Protein AF-A0A1W1UPG4-F1 (afdb_monomer)

Foldseek 3Di:
DAFAAKEFEFALVQQVLLVCCCCVLQPWDWDDDDSFWTWTDAQQHIYIYGNHAAQDDPPADQFKAFEWEDQDPVVSVVVLVPDPSRPKDKDDWDQDLFGIKIWIAGHSGHIYIYGYGDDDDDDDPPHGIDRQAMEGEAQDLVQLVCCCCVQVPWDWDQGPVRWTWTHNDPSHHIYTYDYDHDDPPQPPDDPHRRMETEAEDQDQPVSVVSCVVVVWAWPDDWDQDPQGKIWTWTAGPRNGIYIYIYHDDD

Organism: NCBI:txid695939

Mean predicted aligned error: 6.03 Å

pLDDT: mean 85.54, std 12.61, range [43.44, 97.12]

Solvent-accessible surface area (backbone atoms only — not comparable to full-atom values): 13499 Å² total; per-residue (Å²): 107,42,85,52,35,41,40,36,28,22,23,52,96,24,32,69,58,35,49,46,47,45,29,76,71,54,43,27,42,76,61,64,72,64,98,48,37,35,34,34,33,35,70,42,39,36,35,41,41,31,15,76,14,45,71,45,55,95,85,57,80,72,46,68,32,49,23,34,53,38,93,48,54,67,62,52,50,55,50,48,77,68,37,86,88,54,83,53,58,68,56,72,80,41,85,51,98,62,28,46,31,33,42,34,28,45,62,35,45,52,55,35,29,45,29,26,52,80,86,67,78,88,75,70,94,84,67,53,30,40,46,58,29,32,40,36,47,22,66,51,52,69,60,44,48,49,45,38,38,77,73,55,59,28,43,84,43,71,46,97,87,72,46,54,32,33,34,70,48,95,71,41,43,31,37,35,62,39,81,37,85,86,68,68,73,63,58,90,53,90,77,44,50,50,51,33,48,32,26,37,34,96,48,49,72,62,53,52,52,52,43,46,74,72,68,33,53,76,75,40,72,79,44,76,47,96,87,61,24,37,34,33,32,31,31,50,88,62,41,45,50,33,38,38,32,19,74,58,87,126

Sequence (250 aa):
MNFDFLGINVPQVHFDLALDVLSRIFGFGVGDRTDNWAFLHAANLKVELFGDGPYVPADRHQSVIPMIRTHDLNRTLDHLHRDPAVNTTLTAEHLTPLGRATYLRLPGGATWALLEEVDHAHDSTGAPPTVAALELRCAHPAQYLSFLTETLDFQVRVNSAGHVVVQQHPDRPRLLLEAAPERLTPVKYRTQAPFYLSFSTTDVDRDSRVLLRAGRPLVSPRTTHAWGGTDVILLDPNNDPIQVVQYPTT

InterPro domains:
  IPR004360 Glyoxalase/fosfomycin resistance/dioxygenase domain [PF00903] (134-238)
  IPR029068 Glyoxalase/Bleomycin resistance protein/Dihydroxybiphenyl dioxygenase [G3DSA:3.10.180.10] (117-247)
  IPR029068 Glyoxalase/Bleomycin resistance protein/Dihydroxybiphenyl dioxygenase [SSF54593] (1-125)
  IPR029068 Glyoxalase/Bleomycin resistance protein/Dihydroxybiphenyl dioxygenase [SSF54593] (134-247)

Radius of gyration: 17.5 Å; Cα contacts (8 Å, |Δi|>4): 555; chains: 1; bounding box: 46×41×40 Å

Structure (mmCIF, N/CA/C/O backbone):
data_AF-A0A1W1UPG4-F1
#
_entry.id   AF-A0A1W1UPG4-F1
#
loop_
_atom_site.group_PDB
_atom_site.id
_atom_site.type_symbol
_atom_site.label_atom_id
_atom_site.label_alt_id
_atom_site.label_comp_id
_atom_site.label_asym_id
_atom_site.label_entity_id
_atom_site.label_seq_id
_atom_site.pdbx_PDB_ins_code
_atom_site.Cartn_x
_atom_site.Cartn_y
_atom_site.Cartn_z
_atom_site.occupancy
_atom_site.B_iso_or_equiv
_atom_site.auth_seq_id
_atom_site.auth_comp_id
_atom_site.auth_asym_id
_atom_site.auth_atom_id
_atom_site.pdbx_PDB_model_num
ATOM 1 N N . MET A 1 1 ? -9.928 -7.762 10.790 1.00 93.25 1 MET A N 1
ATOM 2 C CA . MET A 1 1 ? -9.365 -7.267 9.513 1.00 93.25 1 MET A CA 1
ATOM 3 C C . MET A 1 1 ? -7.887 -7.609 9.416 1.00 93.25 1 MET A C 1
ATOM 5 O O . MET A 1 1 ? -7.199 -7.448 10.412 1.00 93.25 1 MET A O 1
ATOM 9 N N . ASN A 1 2 ? -7.398 -8.016 8.244 1.00 92.62 2 ASN A N 1
ATOM 10 C CA . ASN A 1 2 ? -5.979 -8.252 7.960 1.00 92.62 2 ASN A CA 1
ATOM 11 C C . ASN A 1 2 ? -5.545 -7.423 6.751 1.00 92.62 2 ASN A C 1
ATOM 13 O O . ASN A 1 2 ? -6.218 -7.465 5.725 1.00 92.62 2 ASN A O 1
ATOM 17 N N . PHE A 1 3 ? -4.423 -6.716 6.835 1.00 92.88 3 PHE A N 1
ATOM 18 C CA . PHE A 1 3 ? -3.813 -6.042 5.699 1.00 92.88 3 PHE A CA 1
ATOM 19 C C . PHE A 1 3 ? -3.498 -7.067 4.607 1.00 92.88 3 PHE A C 1
ATOM 21 O O . PHE A 1 3 ? -2.834 -8.075 4.863 1.00 92.88 3 PHE A O 1
ATOM 28 N N . ASP A 1 4 ? -4.024 -6.833 3.409 1.00 89.00 4 ASP A N 1
ATOM 29 C CA . ASP A 1 4 ? -3.987 -7.819 2.331 1.00 89.00 4 ASP A CA 1
ATOM 30 C C . ASP A 1 4 ? -3.155 -7.331 1.148 1.00 89.00 4 ASP A C 1
ATOM 32 O O . ASP A 1 4 ? -2.183 -7.991 0.765 1.00 89.00 4 ASP A O 1
ATOM 36 N N . PHE A 1 5 ? -3.496 -6.161 0.602 1.00 90.94 5 PHE A N 1
ATOM 37 C CA . PHE A 1 5 ? -2.837 -5.633 -0.584 1.00 90.94 5 PHE A CA 1
ATOM 38 C C . PHE A 1 5 ? -2.780 -4.103 -0.620 1.00 90.94 5 PHE A C 1
ATOM 40 O O . PHE A 1 5 ? -3.483 -3.400 0.112 1.00 90.94 5 PHE A O 1
ATOM 47 N N . LEU A 1 6 ? -1.919 -3.603 -1.502 1.00 92.50 6 LEU A N 1
ATOM 48 C CA . LEU A 1 6 ? -1.777 -2.192 -1.841 1.00 92.50 6 LEU A CA 1
ATOM 49 C C . LEU A 1 6 ? -2.357 -1.943 -3.236 1.00 92.50 6 LEU A C 1
ATOM 51 O O . LEU A 1 6 ? -1.905 -2.550 -4.204 1.00 92.50 6 LEU A O 1
ATOM 55 N N . GLY A 1 7 ? -3.323 -1.038 -3.347 1.00 90.94 7 GLY A N 1
ATOM 56 C CA . GLY A 1 7 ? -3.799 -0.555 -4.639 1.00 90.94 7 GLY A CA 1
ATOM 57 C C . GLY A 1 7 ? -2.973 0.633 -5.119 1.00 90.94 7 GLY A C 1
ATOM 58 O O . GLY A 1 7 ? -2.662 1.524 -4.325 1.00 90.94 7 GLY A O 1
ATOM 59 N N . ILE A 1 8 ? -2.619 0.646 -6.403 1.00 89.44 8 ILE A N 1
ATOM 60 C CA . ILE A 1 8 ? -1.818 1.692 -7.043 1.00 89.44 8 ILE A CA 1
ATOM 61 C C . ILE A 1 8 ? -2.488 2.109 -8.344 1.00 89.44 8 ILE A C 1
ATOM 63 O O . ILE A 1 8 ? -2.668 1.307 -9.255 1.00 89.44 8 ILE A O 1
ATOM 67 N N . ASN A 1 9 ? -2.798 3.392 -8.443 1.00 86.88 9 ASN A N 1
ATOM 68 C CA . ASN A 1 9 ? -3.404 3.999 -9.615 1.00 86.88 9 ASN A CA 1
ATOM 69 C C . ASN A 1 9 ? -2.328 4.748 -10.409 1.00 86.88 9 ASN A C 1
ATOM 71 O O . ASN A 1 9 ? -1.683 5.663 -9.891 1.00 86.88 9 ASN A O 1
ATOM 75 N N . VAL A 1 10 ? -2.148 4.377 -11.676 1.00 87.19 10 VAL A N 1
ATOM 76 C CA . VAL A 1 10 ? -1.256 5.045 -12.631 1.00 87.19 10 VAL A CA 1
ATOM 77 C C . VAL A 1 10 ? -2.038 5.476 -13.874 1.00 87.19 10 VAL A C 1
ATOM 79 O O . VAL A 1 10 ? -3.049 4.859 -14.210 1.00 87.19 10 VAL A O 1
ATOM 82 N N . PRO A 1 11 ? -1.589 6.511 -14.604 1.00 88.62 11 PRO A N 1
ATOM 83 C CA . PRO A 1 11 ? -2.186 6.843 -15.893 1.00 88.62 11 PRO A CA 1
ATOM 84 C C . PRO A 1 11 ? -2.112 5.671 -16.876 1.00 88.62 11 PRO A C 1
ATOM 86 O O . PRO A 1 11 ? -1.059 5.043 -16.985 1.00 88.62 11 PRO A O 1
ATOM 89 N N . GLN A 1 12 ? -3.167 5.455 -17.670 1.00 90.88 12 GLN A N 1
ATOM 90 C CA . GLN A 1 12 ? -3.244 4.353 -18.648 1.00 90.88 12 GLN A CA 1
ATOM 91 C C . GLN A 1 12 ? -2.022 4.289 -19.561 1.00 90.88 12 GLN A C 1
ATOM 93 O O . GLN A 1 12 ? -1.475 3.223 -19.817 1.00 90.88 12 GLN A O 1
ATOM 98 N N . VAL A 1 13 ? -1.554 5.451 -20.021 1.00 90.69 13 VAL A N 1
ATOM 99 C CA . VAL A 1 13 ? -0.384 5.580 -20.906 1.00 90.69 13 VAL A CA 1
ATOM 100 C C . VAL A 1 13 ? 0.923 5.087 -20.271 1.00 90.69 13 VAL A C 1
ATOM 102 O 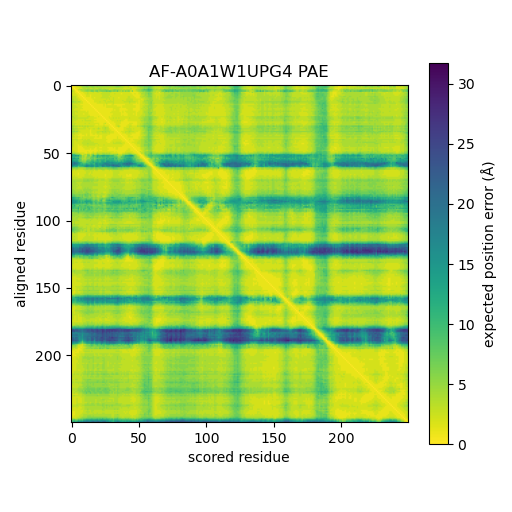O . VAL A 1 13 ? 1.912 4.896 -20.973 1.00 90.69 13 VAL A O 1
ATOM 105 N N . HIS A 1 14 ? 0.945 4.897 -18.952 1.00 90.00 14 HIS A N 1
ATOM 106 C CA . HIS A 1 14 ? 2.080 4.395 -18.185 1.00 90.00 14 HIS A CA 1
ATOM 107 C C . HIS A 1 14 ? 1.832 3.012 -17.575 1.00 90.00 14 HIS A C 1
ATOM 109 O O . HIS A 1 14 ? 2.755 2.477 -16.971 1.00 90.00 14 HIS A O 1
ATOM 115 N N . PHE A 1 15 ? 0.641 2.425 -17.738 1.00 92.00 15 PHE A N 1
ATOM 116 C CA . PHE A 1 15 ? 0.270 1.154 -17.113 1.00 92.00 15 PHE A CA 1
ATOM 117 C C . PHE A 1 15 ? 1.233 0.017 -17.483 1.00 92.00 15 PHE A C 1
ATOM 119 O O . PHE A 1 15 ? 1.855 -0.566 -16.597 1.00 92.00 15 PHE A O 1
ATOM 126 N N . ASP A 1 16 ? 1.433 -0.237 -18.779 1.00 93.00 16 ASP A N 1
ATOM 127 C CA . ASP A 1 16 ? 2.327 -1.305 -19.252 1.00 93.00 16 ASP A CA 1
ATOM 128 C C . ASP A 1 16 ? 3.776 -1.097 -18.815 1.00 93.00 16 ASP A C 1
ATOM 130 O O . ASP A 1 16 ? 4.471 -2.046 -18.459 1.00 93.00 16 ASP A O 1
ATOM 134 N N . LEU A 1 17 ? 4.232 0.155 -18.817 1.00 90.75 17 LEU A N 1
ATOM 135 C CA . LEU A 1 17 ? 5.597 0.481 -18.433 1.00 90.75 17 LEU A CA 1
ATOM 136 C C . LEU A 1 17 ? 5.801 0.349 -16.915 1.00 90.75 17 LEU A C 1
ATOM 138 O O . LEU A 1 17 ? 6.825 -0.167 -16.479 1.00 90.75 17 LEU A O 1
ATOM 142 N N . ALA A 1 18 ? 4.831 0.770 -16.099 1.00 90.62 18 ALA A N 1
ATOM 143 C CA . ALA A 1 18 ? 4.859 0.545 -14.656 1.00 90.62 18 ALA A CA 1
ATOM 144 C C . ALA A 1 18 ? 4.830 -0.957 -14.337 1.00 90.62 18 ALA A C 1
ATOM 146 O O . ALA A 1 18 ? 5.597 -1.418 -13.492 1.00 90.62 18 ALA A O 1
ATOM 147 N N . LEU A 1 19 ? 4.005 -1.725 -15.054 1.00 93.44 19 LEU A N 1
ATOM 148 C CA . LEU A 1 19 ? 3.936 -3.175 -14.927 1.00 93.44 19 LEU A CA 1
ATOM 149 C C . LEU A 1 19 ? 5.266 -3.852 -15.297 1.00 93.44 19 LEU A C 1
ATOM 151 O O . LEU A 1 19 ? 5.724 -4.715 -14.548 1.00 93.44 19 LEU A O 1
ATOM 155 N N . ASP A 1 20 ? 5.907 -3.457 -16.403 1.00 91.75 20 ASP A N 1
ATOM 156 C CA . ASP A 1 20 ? 7.230 -3.966 -16.801 1.00 91.75 20 ASP A CA 1
ATOM 157 C C . ASP A 1 20 ? 8.288 -3.651 -15.741 1.00 91.75 20 ASP A C 1
ATOM 159 O O . ASP A 1 20 ? 9.007 -4.547 -15.315 1.00 91.75 20 ASP A O 1
ATOM 163 N N . VAL A 1 21 ? 8.345 -2.415 -15.235 1.00 89.19 21 VAL A N 1
ATOM 164 C CA . VAL A 1 21 ? 9.320 -2.058 -14.194 1.00 89.19 21 VAL A CA 1
ATOM 165 C C . VAL A 1 21 ? 9.099 -2.883 -12.921 1.00 89.19 21 VAL A C 1
ATOM 167 O O . VAL A 1 21 ? 10.042 -3.476 -12.399 1.00 89.19 21 VAL A O 1
ATOM 170 N N . LEU A 1 22 ? 7.863 -2.984 -12.429 1.00 91.62 22 LEU A N 1
ATOM 171 C CA . LEU A 1 22 ? 7.574 -3.763 -11.221 1.00 91.62 22 LEU A CA 1
ATOM 172 C C . LEU A 1 22 ? 7.891 -5.254 -11.418 1.00 91.62 22 LEU A C 1
ATOM 174 O O . LEU A 1 22 ? 8.508 -5.875 -10.556 1.00 91.62 22 LEU A O 1
ATOM 178 N N . SER A 1 23 ? 7.519 -5.838 -12.555 1.00 93.38 23 SER A N 1
ATOM 179 C CA . SER A 1 23 ? 7.699 -7.274 -12.788 1.00 93.38 23 SER A CA 1
ATOM 180 C C . SER A 1 23 ? 9.116 -7.649 -13.218 1.00 93.38 23 SER A C 1
ATOM 182 O O . SER A 1 23 ? 9.757 -8.474 -12.573 1.00 93.38 23 SER A O 1
ATOM 184 N N . ARG A 1 24 ? 9.648 -7.036 -14.275 1.00 90.44 24 ARG A N 1
ATOM 185 C CA . ARG A 1 24 ? 10.947 -7.390 -14.859 1.00 90.44 24 ARG A CA 1
ATOM 186 C C . ARG A 1 24 ? 12.118 -6.919 -14.008 1.00 90.44 24 ARG A C 1
ATOM 188 O O . ARG A 1 24 ? 13.120 -7.624 -13.924 1.00 90.44 24 ARG A O 1
ATOM 195 N N . ILE A 1 25 ? 12.012 -5.733 -13.412 1.00 86.44 25 ILE A N 1
ATOM 196 C CA . ILE A 1 25 ? 13.146 -5.091 -12.737 1.00 86.44 25 ILE A CA 1
ATOM 197 C C . ILE A 1 25 ? 13.126 -5.382 -11.248 1.00 86.44 25 ILE A C 1
ATOM 199 O O . ILE A 1 25 ? 14.149 -5.755 -10.678 1.00 86.44 25 ILE A O 1
ATOM 203 N N . PHE A 1 26 ? 11.961 -5.253 -10.616 1.00 88.69 26 PHE A N 1
ATOM 204 C CA . PHE A 1 26 ? 11.820 -5.587 -9.201 1.00 88.69 26 PHE A CA 1
ATOM 205 C C . PHE A 1 26 ? 11.406 -7.035 -8.955 1.00 88.69 26 PHE A C 1
ATOM 207 O O . PHE A 1 26 ? 11.417 -7.466 -7.809 1.00 88.69 26 PHE A O 1
ATOM 214 N N . GLY A 1 27 ? 11.098 -7.810 -9.994 1.00 91.44 27 GLY A N 1
ATOM 215 C CA . GLY A 1 27 ? 10.858 -9.248 -9.871 1.00 91.44 27 GLY A CA 1
ATOM 216 C C . GLY A 1 27 ? 9.462 -9.622 -9.373 1.00 91.44 27 GLY A C 1
ATOM 217 O O . GLY A 1 27 ? 9.265 -10.769 -8.972 1.00 91.44 27 GLY A O 1
ATOM 218 N N . PHE A 1 28 ? 8.498 -8.693 -9.341 1.00 94.50 28 PHE A N 1
ATOM 219 C CA . PHE A 1 28 ? 7.134 -9.026 -8.921 1.00 94.50 28 PHE A CA 1
ATOM 220 C C . PHE A 1 28 ? 6.529 -10.064 -9.874 1.00 94.50 28 PHE A C 1
ATOM 222 O O . PHE A 1 28 ? 6.573 -9.912 -11.096 1.00 94.50 28 PHE A O 1
ATOM 229 N N . GLY A 1 29 ? 5.914 -11.108 -9.317 1.00 95.44 29 GLY A N 1
ATOM 230 C CA . GLY A 1 29 ? 5.155 -12.067 -10.116 1.00 95.44 29 GLY A CA 1
ATOM 231 C C . GLY A 1 29 ? 3.886 -11.413 -10.657 1.00 95.44 29 GLY A C 1
ATOM 232 O O . GLY A 1 29 ? 3.169 -10.773 -9.895 1.00 95.44 29 GLY A O 1
ATOM 233 N N . VAL A 1 30 ? 3.591 -11.571 -11.946 1.00 96.50 30 VAL A N 1
ATOM 234 C CA . VAL A 1 30 ? 2.340 -11.078 -12.546 1.00 96.50 30 VAL A CA 1
ATOM 235 C C . VAL A 1 30 ? 1.278 -12.172 -12.445 1.00 96.50 30 VAL A C 1
ATOM 237 O O . VAL A 1 30 ? 1.502 -13.289 -12.910 1.00 96.50 30 VAL A O 1
ATOM 240 N N . GLY A 1 31 ? 0.157 -11.853 -11.802 1.00 94.19 31 GLY A N 1
ATOM 241 C CA . GLY A 1 31 ? -1.029 -12.701 -11.707 1.00 94.19 31 GLY A CA 1
ATOM 242 C C . GLY A 1 31 ? -2.047 -12.367 -12.797 1.00 94.19 31 GLY A C 1
ATOM 243 O O . GLY A 1 31 ? -1.688 -12.161 -13.958 1.00 94.19 31 GLY A O 1
ATOM 244 N N . ASP A 1 32 ? -3.322 -12.299 -12.414 1.00 93.50 32 ASP A N 1
ATOM 245 C CA . ASP A 1 32 ? -4.408 -11.927 -13.324 1.00 93.50 32 ASP A CA 1
ATOM 246 C C . ASP A 1 32 ? -4.209 -10.516 -13.895 1.00 93.50 32 ASP A C 1
ATOM 248 O O . ASP A 1 32 ? -3.707 -9.612 -13.223 1.00 93.50 32 ASP A O 1
ATOM 252 N N . ARG A 1 33 ? -4.599 -10.325 -15.158 1.00 95.75 33 ARG A N 1
ATOM 253 C CA . ARG A 1 33 ? -4.376 -9.077 -15.891 1.00 95.75 33 ARG A CA 1
ATOM 254 C C . ARG A 1 33 ? -5.451 -8.822 -16.949 1.00 95.75 33 ARG A C 1
ATOM 256 O O . ARG A 1 33 ? -5.906 -9.744 -17.623 1.00 95.75 33 ARG A O 1
ATOM 263 N N . THR A 1 34 ? -5.772 -7.547 -17.144 1.00 93.81 34 THR A N 1
ATOM 264 C CA . THR A 1 34 ? -6.516 -6.979 -18.278 1.00 93.81 34 THR A CA 1
ATOM 265 C C . THR A 1 34 ? -5.709 -5.835 -18.927 1.00 93.81 34 THR A C 1
ATOM 267 O O . THR A 1 34 ? -4.522 -5.652 -18.643 1.00 93.81 34 THR A O 1
ATOM 270 N N . ASP A 1 35 ? -6.336 -5.053 -19.811 1.00 93.00 35 ASP A N 1
ATOM 271 C CA . ASP A 1 35 ? -5.695 -3.923 -20.503 1.00 93.00 35 ASP A CA 1
ATOM 272 C C . ASP A 1 35 ? -5.388 -2.726 -19.586 1.00 93.00 35 ASP A C 1
ATOM 274 O O . ASP A 1 35 ? -4.555 -1.884 -19.918 1.00 93.00 35 ASP A O 1
ATOM 278 N N . ASN A 1 36 ? -6.064 -2.622 -18.443 1.00 92.38 36 ASN A N 1
ATOM 279 C CA . ASN A 1 36 ? -5.953 -1.493 -17.516 1.00 92.38 36 ASN A CA 1
ATOM 280 C C . ASN A 1 36 ? -5.897 -1.924 -16.046 1.00 92.38 36 ASN A C 1
ATOM 282 O O . ASN A 1 36 ? -6.081 -1.097 -15.157 1.00 92.38 36 ASN A O 1
ATOM 286 N N . TRP A 1 37 ? -5.689 -3.208 -15.775 1.00 94.00 37 TRP A N 1
ATOM 287 C CA . TRP A 1 37 ? -5.567 -3.724 -14.420 1.00 94.00 37 TRP A CA 1
ATOM 288 C C . TRP A 1 37 ? -4.646 -4.939 -14.396 1.00 94.00 37 TRP A C 1
ATOM 290 O O . TRP A 1 37 ? -4.653 -5.749 -15.322 1.00 94.00 37 TRP A O 1
ATOM 300 N N . ALA A 1 38 ? -3.824 -5.060 -13.361 1.00 95.62 38 ALA A N 1
ATOM 301 C CA . ALA A 1 38 ? -2.986 -6.231 -13.148 1.00 95.62 38 ALA A CA 1
ATOM 302 C C . ALA A 1 38 ? -2.781 -6.500 -11.663 1.00 95.62 38 ALA A C 1
ATOM 304 O O . ALA A 1 38 ? -2.600 -5.581 -10.861 1.00 95.62 38 ALA A O 1
ATOM 305 N N . PHE A 1 39 ? -2.723 -7.781 -11.331 1.00 94.88 39 PHE A N 1
ATOM 306 C CA . PHE A 1 39 ? -2.327 -8.264 -10.026 1.00 94.88 39 PHE A CA 1
ATOM 307 C C . PHE A 1 39 ? -0.829 -8.572 -10.006 1.00 94.88 39 PHE A C 1
ATOM 309 O O . PHE A 1 39 ? -0.295 -9.221 -10.908 1.00 94.88 39 PHE A O 1
ATOM 316 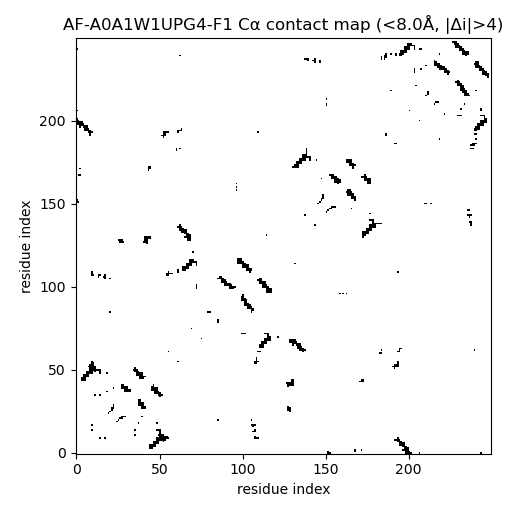N N . LEU A 1 40 ? -0.143 -8.112 -8.967 1.00 95.75 40 LEU A N 1
ATOM 317 C CA . LEU A 1 40 ? 1.289 -8.286 -8.762 1.00 95.75 40 LEU A CA 1
ATOM 318 C C . LEU A 1 40 ? 1.554 -8.933 -7.403 1.00 95.75 40 LEU A C 1
ATOM 320 O O . LEU A 1 40 ? 0.926 -8.604 -6.395 1.00 95.75 40 LEU A O 1
ATOM 324 N N . HIS A 1 41 ? 2.521 -9.842 -7.366 1.00 94.94 41 HIS A N 1
ATOM 325 C CA . HIS A 1 41 ? 2.863 -10.640 -6.197 1.00 94.94 41 HIS A CA 1
ATOM 326 C C . HIS A 1 41 ? 4.309 -10.379 -5.769 1.00 94.94 41 HIS A C 1
ATOM 328 O O . HIS A 1 41 ? 5.258 -10.696 -6.488 1.00 94.94 41 HIS A O 1
ATOM 334 N N . ALA A 1 42 ? 4.462 -9.835 -4.566 1.00 93.62 42 ALA A N 1
ATOM 335 C CA . ALA A 1 42 ? 5.670 -9.944 -3.761 1.00 93.62 42 ALA A CA 1
ATOM 336 C C . ALA A 1 42 ? 5.540 -11.142 -2.802 1.00 93.62 42 ALA A C 1
ATOM 338 O O . ALA A 1 42 ? 4.456 -11.701 -2.623 1.00 93.62 42 ALA A O 1
ATOM 339 N N . ALA A 1 43 ? 6.637 -11.518 -2.146 1.00 92.25 43 ALA A N 1
ATOM 340 C CA . ALA A 1 43 ? 6.667 -12.612 -1.174 1.00 92.25 43 ALA A CA 1
ATOM 341 C C . ALA A 1 43 ? 5.694 -12.391 -0.000 1.00 92.25 43 ALA A C 1
ATOM 343 O O . ALA A 1 43 ? 5.152 -13.348 0.545 1.00 92.25 43 ALA A O 1
ATOM 344 N N . ASN A 1 44 ? 5.467 -11.130 0.378 1.00 92.12 44 ASN A N 1
ATOM 345 C CA . ASN A 1 44 ? 4.708 -10.742 1.567 1.00 92.12 44 ASN A CA 1
ATOM 346 C C . ASN A 1 44 ? 3.578 -9.731 1.307 1.00 92.12 44 ASN A C 1
ATOM 348 O O . ASN A 1 44 ? 2.875 -9.325 2.236 1.00 92.12 44 ASN A O 1
ATOM 352 N N . LEU A 1 45 ? 3.408 -9.289 0.060 1.00 94.25 45 LEU A N 1
ATOM 353 C CA . LEU A 1 45 ? 2.424 -8.279 -0.310 1.00 94.25 45 LEU A CA 1
ATOM 354 C C . LEU A 1 45 ? 1.858 -8.566 -1.696 1.00 94.25 45 LEU A C 1
ATOM 356 O O . LEU A 1 45 ? 2.571 -8.957 -2.616 1.00 94.25 45 LEU A O 1
ATOM 360 N N . LYS A 1 46 ? 0.566 -8.315 -1.845 1.00 94.50 46 LYS A N 1
ATOM 361 C CA . LYS A 1 46 ? -0.100 -8.255 -3.138 1.00 94.50 46 LYS A CA 1
ATOM 362 C C . LYS A 1 46 ? -0.256 -6.790 -3.545 1.00 94.50 46 LYS A C 1
ATOM 364 O O . LYS A 1 46 ? -0.478 -5.931 -2.689 1.00 94.50 46 LYS A O 1
ATOM 369 N N . VAL A 1 47 ? -0.124 -6.502 -4.830 1.00 94.38 47 VAL A N 1
ATOM 370 C CA . VAL A 1 47 ? -0.285 -5.156 -5.380 1.00 94.38 47 VAL A CA 1
ATOM 371 C C . VAL A 1 47 ? -1.295 -5.216 -6.514 1.00 94.38 47 VAL A C 1
ATOM 373 O O . VAL A 1 47 ? -1.130 -6.001 -7.442 1.00 94.38 47 VAL A O 1
ATOM 376 N N . GLU A 1 48 ? -2.324 -4.383 -6.447 1.00 93.06 48 GLU A N 1
ATOM 377 C CA . GLU A 1 48 ? -3.223 -4.155 -7.575 1.00 93.06 48 GLU A CA 1
ATOM 378 C C . GLU A 1 48 ? -2.780 -2.891 -8.303 1.00 93.06 48 GLU A C 1
ATOM 380 O O . GLU A 1 48 ? -2.747 -1.809 -7.716 1.00 93.06 48 GLU A O 1
ATOM 385 N N . LEU A 1 49 ? -2.421 -3.029 -9.574 1.00 92.44 49 LEU A N 1
ATOM 386 C CA . LEU A 1 49 ? -2.079 -1.910 -10.438 1.00 92.44 49 LEU A CA 1
ATOM 387 C C . LEU A 1 49 ? -3.281 -1.581 -11.320 1.00 92.44 49 LEU A C 1
ATOM 389 O O . LEU A 1 49 ? -3.787 -2.461 -12.010 1.00 92.44 49 LEU A O 1
ATOM 393 N N . PHE A 1 50 ? -3.691 -0.317 -11.340 1.00 90.31 50 PHE A N 1
ATOM 394 C CA . PHE A 1 50 ? -4.801 0.194 -12.141 1.00 90.31 50 PHE A CA 1
ATOM 395 C C . PHE A 1 50 ? -4.309 1.263 -13.116 1.00 90.31 50 PHE A C 1
ATOM 397 O O . PHE A 1 50 ? -3.551 2.157 -12.741 1.00 90.31 50 PHE A O 1
ATOM 404 N N . GLY A 1 51 ? -4.746 1.172 -14.367 1.00 88.69 51 GLY A N 1
ATOM 405 C CA . GLY A 1 51 ? -4.424 2.080 -15.465 1.00 88.69 51 GLY A CA 1
ATOM 406 C C . GLY A 1 51 ? -5.416 3.234 -15.647 1.00 88.69 51 GLY A C 1
A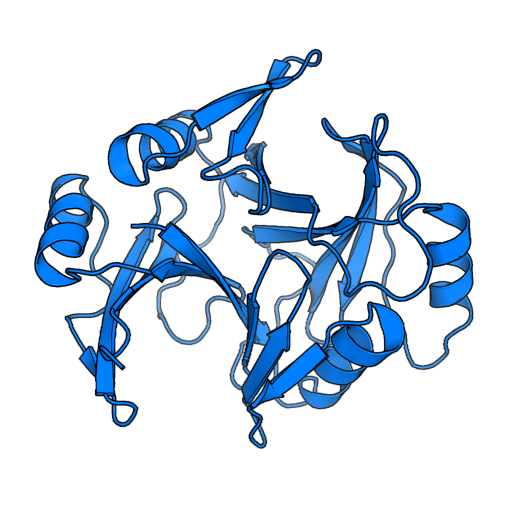TOM 407 O O . GLY A 1 51 ? -5.339 3.960 -16.625 1.00 88.69 51 GLY A O 1
ATOM 408 N N . ASP A 1 52 ? -6.366 3.456 -14.748 1.00 83.00 52 ASP A N 1
ATOM 409 C CA . ASP A 1 52 ? -7.332 4.566 -14.817 1.00 83.00 52 ASP A CA 1
ATOM 410 C C . ASP A 1 52 ? -7.032 5.693 -13.810 1.00 83.00 52 ASP A C 1
ATOM 412 O O . ASP A 1 52 ? -7.835 6.610 -13.602 1.00 83.00 52 ASP A O 1
ATOM 416 N N . GLY A 1 53 ? -5.828 5.662 -13.235 1.00 70.56 53 GLY A N 1
ATOM 417 C CA . GLY A 1 53 ? -5.362 6.594 -12.223 1.00 70.56 53 GLY A CA 1
ATOM 418 C C . GLY A 1 53 ? -5.009 7.985 -12.742 1.00 70.56 53 GLY A C 1
ATOM 419 O O . GLY A 1 53 ? -4.599 8.151 -13.896 1.00 70.56 53 GLY A O 1
ATOM 420 N N . PRO A 1 54 ? -5.087 9.025 -11.891 1.00 70.25 54 PRO A N 1
ATOM 421 C CA . PRO A 1 54 ? -4.532 10.315 -12.245 1.00 70.25 54 PRO A CA 1
ATOM 422 C C . PRO A 1 54 ? -3.006 10.238 -12.251 1.00 70.25 54 PRO A C 1
ATOM 424 O O . PRO A 1 54 ? -2.384 9.450 -11.540 1.00 70.25 54 PRO A O 1
ATOM 427 N N . TYR A 1 55 ? -2.388 11.140 -13.002 1.00 66.88 55 TYR A N 1
ATOM 428 C CA . TYR A 1 55 ? -0.962 11.385 -12.847 1.00 66.88 55 TYR A CA 1
ATOM 429 C C . TYR A 1 55 ? -0.698 11.993 -11.467 1.00 66.88 55 TYR A C 1
ATOM 431 O O . TYR A 1 55 ? -1.369 12.957 -11.084 1.00 66.88 55 TYR A O 1
ATOM 439 N N . VAL A 1 56 ? 0.285 11.459 -10.739 1.00 67.62 56 VAL A N 1
ATOM 440 C CA . VAL A 1 56 ? 0.774 12.055 -9.489 1.00 67.62 56 VAL A CA 1
ATOM 441 C C . VAL A 1 56 ? 1.934 12.972 -9.840 1.00 67.62 56 VAL A C 1
ATOM 443 O O . VAL A 1 56 ? 3.020 12.485 -10.160 1.00 67.62 56 VAL A O 1
ATOM 446 N N . PRO A 1 57 ? 1.743 14.301 -9.820 1.00 60.09 57 PRO A N 1
ATOM 447 C CA . PRO A 1 57 ? 2.827 15.192 -10.140 1.00 60.09 57 PRO A CA 1
ATOM 448 C C . PRO A 1 57 ? 3.867 15.216 -9.028 1.00 60.09 57 PRO A C 1
ATOM 450 O O . PRO A 1 57 ? 3.617 14.904 -7.863 1.00 60.09 57 PRO A O 1
ATOM 453 N N . ALA A 1 58 ? 5.066 15.599 -9.445 1.00 56.53 58 ALA A N 1
ATOM 454 C CA . ALA A 1 58 ? 6.282 15.552 -8.661 1.00 56.53 58 ALA A CA 1
ATOM 455 C C . ALA A 1 58 ? 6.250 16.354 -7.350 1.00 56.53 58 ALA A C 1
ATOM 457 O O . ALA A 1 58 ? 7.061 16.121 -6.455 1.00 56.53 58 ALA A O 1
ATOM 458 N N . ASP A 1 59 ? 5.357 17.322 -7.273 1.00 50.91 59 ASP A N 1
ATOM 459 C CA . ASP A 1 59 ? 5.166 18.265 -6.183 1.00 50.91 59 ASP A CA 1
ATOM 460 C C . ASP A 1 59 ? 4.025 17.859 -5.237 1.00 50.91 59 ASP A C 1
ATOM 462 O O . ASP A 1 59 ? 3.851 18.485 -4.192 1.00 50.91 59 ASP A O 1
ATOM 466 N N . ARG A 1 60 ? 3.249 16.814 -5.564 1.00 58.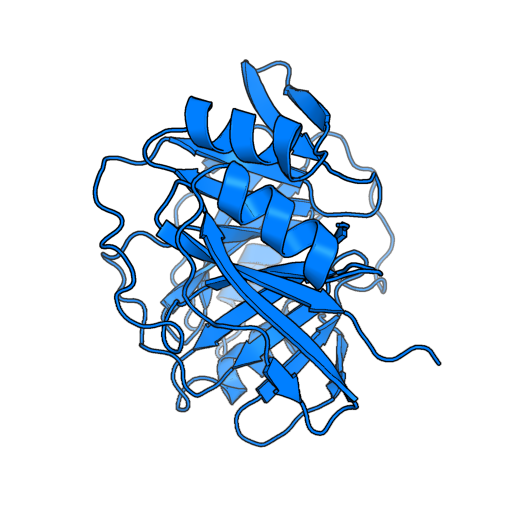81 60 ARG A N 1
ATOM 467 C CA . ARG A 1 60 ? 2.196 16.309 -4.680 1.00 58.81 60 ARG A CA 1
ATOM 468 C C . ARG A 1 60 ? 2.734 15.258 -3.723 1.00 58.81 60 ARG A C 1
ATOM 470 O O . ARG A 1 60 ? 3.424 14.316 -4.106 1.00 58.81 60 ARG A O 1
ATOM 477 N N . HIS A 1 61 ? 2.366 15.421 -2.456 1.00 66.50 61 HIS A N 1
ATOM 478 C CA . HIS A 1 61 ? 2.675 14.471 -1.401 1.00 66.50 61 HIS A CA 1
ATOM 479 C C . HIS A 1 61 ? 1.905 13.168 -1.634 1.00 66.50 61 HIS A C 1
ATOM 481 O O . HIS A 1 61 ? 0.683 13.122 -1.527 1.00 66.50 61 HIS A O 1
ATOM 487 N N . GLN A 1 62 ? 2.639 12.114 -1.970 1.00 81.75 62 GLN A N 1
ATOM 488 C CA . GLN A 1 62 ? 2.162 10.742 -1.893 1.00 81.75 62 GLN A CA 1
ATOM 489 C C . GLN A 1 62 ? 2.124 10.312 -0.423 1.00 81.75 62 GLN A C 1
ATOM 491 O O . GLN A 1 62 ? 3.114 10.486 0.286 1.00 81.75 62 GLN A O 1
ATOM 496 N N . SER A 1 63 ? 0.991 9.775 0.022 1.00 84.69 63 SER A N 1
ATOM 497 C CA . SER A 1 63 ? 0.756 9.364 1.410 1.00 84.69 63 SER A CA 1
ATOM 498 C C . SER A 1 63 ? 1.339 7.996 1.753 1.00 84.69 63 SER A C 1
ATOM 500 O O . SER A 1 63 ? 1.752 7.787 2.887 1.00 84.69 63 SER A O 1
ATOM 502 N N . VAL A 1 64 ? 1.425 7.082 0.783 1.00 90.25 64 VAL A N 1
ATOM 503 C CA . VAL A 1 64 ? 1.927 5.714 0.982 1.00 90.25 64 VAL A CA 1
ATOM 504 C C . VAL A 1 64 ? 3.089 5.456 0.041 1.00 90.25 64 VAL A C 1
ATOM 506 O O . VAL A 1 64 ? 2.875 5.460 -1.164 1.00 90.25 64 VAL A O 1
ATOM 509 N N . ILE A 1 65 ? 4.296 5.200 0.545 1.00 92.12 65 ILE A N 1
ATOM 510 C CA . ILE A 1 65 ? 5.473 4.866 -0.273 1.00 92.12 65 ILE A CA 1
ATOM 511 C C . ILE A 1 65 ? 5.907 3.430 0.018 1.00 92.12 65 ILE A C 1
ATOM 513 O O . ILE A 1 65 ? 6.372 3.145 1.124 1.00 92.12 65 ILE A O 1
ATOM 517 N N . PRO A 1 66 ? 5.801 2.513 -0.954 1.00 94.31 66 PRO A N 1
ATOM 518 C CA . PRO A 1 66 ? 6.267 1.150 -0.758 1.00 94.31 66 PRO A CA 1
ATOM 519 C C . PRO A 1 66 ? 7.793 1.081 -0.820 1.00 94.31 66 PRO A C 1
ATOM 521 O O . PRO A 1 66 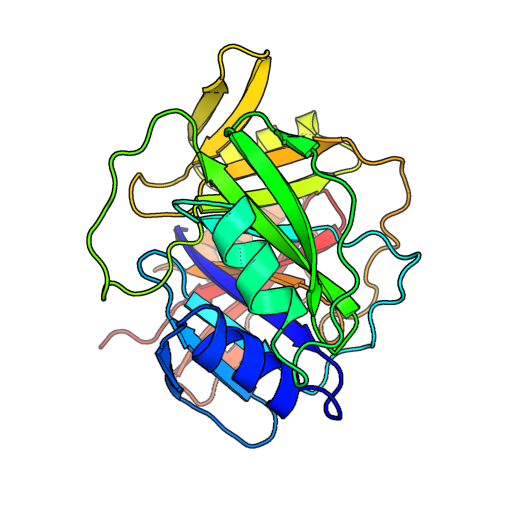? 8.421 1.683 -1.695 1.00 94.31 66 PRO A O 1
ATOM 524 N N . MET A 1 67 ? 8.382 0.317 0.096 1.00 95.12 67 MET A N 1
ATOM 525 C CA . MET A 1 67 ? 9.825 0.137 0.221 1.00 95.12 67 MET A CA 1
ATOM 526 C C . MET A 1 67 ? 10.196 -1.315 -0.093 1.00 95.12 67 MET A C 1
ATOM 528 O O . MET A 1 67 ? 9.916 -2.228 0.689 1.00 95.12 67 MET A O 1
ATOM 532 N N . ILE A 1 68 ? 10.815 -1.537 -1.249 1.00 94.38 68 ILE A N 1
ATOM 533 C CA . ILE A 1 68 ? 11.276 -2.853 -1.695 1.00 94.38 68 ILE A CA 1
ATOM 534 C C . ILE A 1 68 ? 12.624 -3.141 -1.043 1.00 94.38 68 ILE A C 1
ATOM 536 O O . ILE A 1 68 ? 13.545 -2.326 -1.112 1.00 94.38 68 ILE A O 1
ATOM 540 N N . ARG A 1 69 ? 12.749 -4.314 -0.424 1.00 93.00 69 ARG A N 1
ATOM 541 C CA . ARG A 1 69 ? 14.008 -4.774 0.155 1.00 93.00 69 ARG A CA 1
ATOM 542 C C . ARG A 1 69 ? 15.039 -5.019 -0.944 1.00 93.00 69 ARG A C 1
ATOM 544 O O . ARG A 1 69 ? 14.750 -5.700 -1.924 1.00 93.00 69 ARG A O 1
ATOM 551 N N . THR A 1 70 ? 16.258 -4.547 -0.725 1.00 90.44 70 THR A N 1
ATOM 552 C CA . THR A 1 70 ? 17.442 -4.922 -1.497 1.00 90.44 70 THR A CA 1
ATOM 553 C C . THR A 1 70 ? 18.568 -5.367 -0.565 1.00 90.44 70 THR A C 1
ATOM 555 O O . THR A 1 70 ? 18.632 -4.957 0.591 1.00 90.44 70 THR A O 1
ATOM 558 N N . HIS A 1 71 ? 19.434 -6.248 -1.062 1.00 85.75 71 HIS A N 1
ATOM 559 C CA . HIS A 1 71 ? 20.626 -6.713 -0.348 1.00 85.75 71 HIS A CA 1
ATOM 560 C C . HIS A 1 71 ? 21.837 -5.801 -0.542 1.00 85.75 71 HIS A C 1
ATOM 562 O O . HIS A 1 71 ? 22.729 -5.796 0.296 1.00 85.75 71 HIS A O 1
ATOM 568 N N . ASP A 1 72 ? 21.890 -5.106 -1.678 1.00 87.62 72 ASP A N 1
ATOM 569 C CA . ASP A 1 72 ? 22.985 -4.219 -2.064 1.00 87.62 72 ASP A CA 1
ATOM 570 C C . ASP A 1 72 ? 22.354 -3.041 -2.803 1.00 87.62 72 ASP A C 1
ATOM 572 O O . ASP A 1 72 ? 22.035 -3.116 -4.004 1.00 87.62 72 ASP A O 1
ATOM 576 N N . LEU A 1 73 ? 22.099 -1.972 -2.046 1.00 89.88 73 LEU A N 1
ATOM 577 C CA . LEU A 1 73 ? 21.428 -0.785 -2.572 1.00 89.88 73 LEU A CA 1
ATOM 578 C C . LEU A 1 73 ? 22.215 -0.204 -3.747 1.00 89.88 73 LEU A C 1
ATOM 580 O O . LEU A 1 73 ? 21.642 0.059 -4.802 1.00 89.88 73 LEU A O 1
ATOM 584 N N . ASN A 1 74 ? 23.535 -0.093 -3.602 1.00 89.75 74 ASN A N 1
ATOM 585 C CA . ASN A 1 74 ? 24.405 0.496 -4.616 1.00 89.75 74 ASN A CA 1
ATOM 586 C C . ASN A 1 74 ? 24.377 -0.312 -5.918 1.00 89.75 74 ASN A C 1
ATOM 588 O O . ASN A 1 74 ? 24.193 0.258 -6.991 1.00 89.75 74 ASN A O 1
ATOM 592 N N . ARG A 1 75 ? 24.476 -1.643 -5.843 1.00 87.69 75 ARG A N 1
ATOM 593 C CA . ARG A 1 75 ? 24.399 -2.512 -7.028 1.00 87.69 75 ARG A CA 1
ATOM 594 C C . ARG A 1 75 ? 23.039 -2.453 -7.711 1.00 87.69 75 ARG A C 1
ATOM 596 O O . ARG A 1 75 ? 22.968 -2.496 -8.938 1.00 87.69 75 ARG A O 1
ATOM 603 N N . THR A 1 76 ? 21.965 -2.364 -6.929 1.00 88.06 76 THR A N 1
ATOM 604 C CA . THR A 1 76 ? 20.604 -2.247 -7.473 1.00 88.06 76 THR A CA 1
ATOM 605 C C . THR A 1 76 ? 20.437 -0.921 -8.206 1.00 88.06 76 THR A C 1
ATOM 607 O O . THR A 1 76 ? 19.942 -0.895 -9.330 1.00 88.06 76 THR A O 1
ATOM 610 N N . LEU A 1 77 ? 20.917 0.173 -7.610 1.00 87.88 77 LEU A N 1
ATOM 611 C CA . LEU A 1 77 ? 20.929 1.486 -8.244 1.00 87.88 77 LEU A CA 1
ATOM 612 C C . LEU A 1 77 ? 21.784 1.482 -9.515 1.00 87.88 77 LEU A C 1
ATOM 614 O O . LEU A 1 77 ? 21.327 1.981 -10.539 1.00 87.88 77 LEU A O 1
ATOM 618 N N . ASP A 1 78 ? 22.978 0.889 -9.498 1.00 87.50 78 ASP A N 1
ATOM 619 C CA . ASP A 1 78 ? 23.835 0.761 -10.685 1.00 87.50 78 ASP A CA 1
ATOM 620 C C . ASP A 1 78 ? 23.148 0.000 -11.825 1.00 87.50 78 ASP A C 1
ATOM 622 O O . ASP A 1 78 ? 23.326 0.347 -12.994 1.00 87.50 78 ASP A O 1
ATOM 626 N N . HIS A 1 79 ? 22.366 -1.036 -11.505 1.00 85.12 79 HIS A N 1
ATOM 627 C CA . HIS A 1 79 ? 21.577 -1.767 -12.493 1.00 85.12 79 HIS A CA 1
ATOM 628 C C . HIS A 1 79 ? 20.471 -0.887 -13.087 1.00 85.12 79 HIS A C 1
ATOM 630 O O . HIS A 1 79 ? 20.371 -0.793 -14.310 1.00 85.12 79 HIS A O 1
ATOM 636 N N . LEU A 1 80 ? 19.709 -0.183 -12.240 1.00 85.69 80 LEU A N 1
ATOM 637 C CA . LEU A 1 80 ? 18.653 0.737 -12.675 1.00 85.69 80 LEU A CA 1
ATOM 638 C C . LEU A 1 80 ? 19.185 1.859 -13.572 1.00 85.69 80 LEU A C 1
ATOM 640 O O . LEU A 1 80 ? 18.591 2.137 -14.607 1.00 85.69 80 LEU A O 1
ATOM 644 N N . HIS A 1 81 ? 20.327 2.464 -13.229 1.00 83.75 81 HIS A N 1
ATOM 645 C CA . HIS A 1 81 ? 20.938 3.531 -14.034 1.00 83.75 81 HIS A CA 1
ATOM 646 C C . HIS A 1 81 ? 21.354 3.076 -15.440 1.00 83.75 81 HIS A C 1
ATOM 648 O O . HIS A 1 81 ? 21.497 3.908 -16.335 1.00 83.75 81 HIS A O 1
ATOM 654 N N . ARG A 1 82 ? 21.609 1.777 -15.632 1.00 84.75 82 ARG A N 1
ATOM 655 C CA . ARG A 1 82 ? 22.035 1.212 -16.921 1.00 84.75 82 ARG A CA 1
ATOM 656 C C . ARG A 1 82 ? 20.871 0.700 -17.761 1.00 84.75 82 ARG A C 1
ATOM 658 O O . ARG A 1 82 ? 21.092 0.420 -18.937 1.00 84.75 82 ARG A O 1
ATOM 665 N N . ASP A 1 83 ? 19.678 0.552 -17.189 1.00 82.38 83 ASP A N 1
ATOM 666 C CA . ASP A 1 83 ? 18.506 0.077 -17.918 1.00 82.38 83 ASP A CA 1
ATOM 667 C C . ASP A 1 83 ? 17.814 1.255 -18.635 1.00 82.38 83 ASP A C 1
ATOM 669 O O . ASP A 1 83 ? 17.214 2.114 -17.988 1.00 82.38 83 ASP A O 1
ATOM 673 N N . PRO A 1 84 ? 17.862 1.322 -19.978 1.00 74.31 84 PRO A N 1
ATOM 674 C CA . PRO A 1 84 ? 17.291 2.433 -20.736 1.00 74.31 84 PRO A CA 1
ATOM 675 C C . PRO A 1 84 ? 15.758 2.500 -20.666 1.00 74.31 84 PRO A C 1
ATOM 677 O O . PRO A 1 84 ? 15.186 3.534 -21.012 1.00 74.31 84 PRO A O 1
ATOM 680 N N . ALA A 1 85 ? 15.080 1.429 -20.236 1.00 68.62 85 ALA A N 1
ATOM 681 C CA . ALA A 1 85 ? 13.634 1.439 -20.018 1.00 68.62 85 ALA A CA 1
ATOM 682 C C . ALA A 1 85 ? 13.246 2.199 -18.736 1.00 68.62 85 ALA A C 1
ATOM 684 O O . ALA A 1 85 ? 12.088 2.580 -18.553 1.00 68.62 85 ALA A O 1
ATOM 685 N N . VAL A 1 86 ? 14.215 2.447 -17.854 1.00 68.44 86 VAL A N 1
ATOM 686 C CA . VAL A 1 86 ? 14.011 3.046 -16.541 1.00 68.44 86 VAL A CA 1
ATOM 687 C C . VAL A 1 86 ? 14.351 4.529 -16.597 1.00 68.44 86 VAL A C 1
ATOM 689 O O . VAL A 1 86 ? 15.434 4.966 -16.226 1.00 68.44 86 VAL A O 1
ATOM 692 N N . ASN A 1 87 ? 13.388 5.349 -17.014 1.00 65.62 87 ASN A N 1
ATOM 693 C CA . ASN A 1 87 ? 13.485 6.797 -16.819 1.00 65.62 87 ASN A CA 1
ATOM 694 C C . ASN A 1 87 ? 13.053 7.170 -15.386 1.00 65.62 87 ASN A C 1
ATOM 696 O O . ASN A 1 87 ? 12.074 7.890 -15.186 1.00 65.62 87 ASN A O 1
ATOM 700 N N . THR A 1 88 ? 13.722 6.604 -14.374 1.00 67.06 88 THR A N 1
ATOM 701 C CA . THR A 1 88 ? 13.429 6.908 -12.966 1.00 67.06 88 THR A CA 1
ATOM 702 C C . THR A 1 88 ? 14.216 8.123 -12.513 1.00 67.06 88 THR A C 1
ATOM 704 O O . THR A 1 88 ? 15.439 8.166 -12.631 1.00 67.06 88 THR A O 1
ATOM 707 N N . THR A 1 89 ? 13.534 9.086 -11.899 1.00 75.31 89 THR A N 1
ATOM 708 C CA . THR A 1 89 ? 14.218 10.098 -11.089 1.00 75.31 89 THR A CA 1
ATOM 709 C C . THR A 1 89 ? 14.581 9.474 -9.748 1.00 75.31 89 THR A C 1
ATOM 711 O O . THR A 1 89 ? 13.683 9.078 -9.003 1.00 75.31 89 THR A O 1
ATOM 714 N N . LEU A 1 90 ? 15.876 9.381 -9.460 1.00 78.69 90 LEU A N 1
ATOM 715 C CA . LEU A 1 90 ? 16.396 8.924 -8.175 1.00 78.69 90 LEU A CA 1
ATOM 716 C C . LEU A 1 90 ? 16.661 10.124 -7.266 1.00 78.69 90 LEU A C 1
ATOM 718 O O . LEU A 1 90 ? 17.113 11.175 -7.727 1.00 78.69 90 LEU A O 1
ATOM 722 N N . THR A 1 91 ? 16.368 9.976 -5.979 1.00 78.88 91 THR A N 1
ATOM 723 C CA . THR A 1 91 ? 16.752 10.960 -4.962 1.00 78.88 91 THR A CA 1
ATOM 724 C C . THR A 1 91 ? 18.137 10.653 -4.404 1.00 78.88 91 THR A C 1
ATOM 726 O O . THR A 1 91 ? 18.730 9.613 -4.692 1.00 78.88 91 THR A O 1
ATOM 729 N N . ALA A 1 92 ? 18.646 11.550 -3.556 1.00 80.25 92 ALA A N 1
ATOM 730 C CA . ALA A 1 92 ? 19.759 11.210 -2.682 1.00 80.25 92 ALA A CA 1
ATOM 731 C C . ALA A 1 92 ? 19.402 10.004 -1.793 1.00 80.25 92 ALA A C 1
ATOM 733 O O . ALA A 1 92 ? 18.231 9.660 -1.614 1.00 80.25 92 ALA A O 1
ATOM 734 N N . GLU A 1 93 ? 20.426 9.358 -1.251 1.00 87.62 93 GLU A N 1
ATOM 735 C CA . GLU A 1 93 ? 20.262 8.352 -0.211 1.00 87.62 93 GLU A CA 1
ATOM 736 C C . GLU A 1 93 ? 19.776 8.995 1.096 1.00 87.62 93 GLU A C 1
ATOM 738 O O . GLU A 1 93 ? 20.189 10.098 1.462 1.00 87.62 93 GLU A O 1
ATOM 743 N N . HIS A 1 94 ? 18.915 8.278 1.808 1.00 85.75 94 HIS A N 1
ATOM 744 C CA . HIS A 1 94 ? 18.355 8.654 3.095 1.00 85.75 94 HIS A CA 1
ATOM 745 C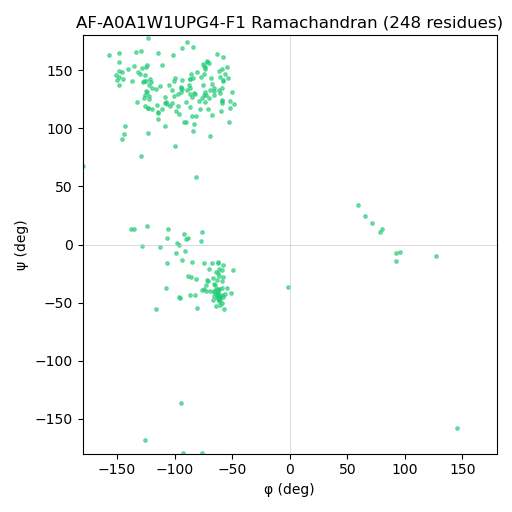 C . HIS A 1 94 ? 18.580 7.531 4.107 1.00 85.75 94 HIS A C 1
ATOM 747 O O . HIS A 1 94 ? 18.431 6.349 3.797 1.00 85.75 94 HIS A O 1
ATOM 753 N N . LEU A 1 95 ? 18.894 7.903 5.346 1.00 86.19 95 LEU A N 1
ATOM 754 C CA . LEU A 1 95 ? 18.839 6.969 6.464 1.00 86.19 95 LEU A CA 1
ATOM 755 C C . LEU A 1 95 ? 17.413 6.924 6.996 1.00 86.19 95 LEU A C 1
ATOM 757 O O . LEU A 1 95 ? 16.827 7.955 7.319 1.00 86.19 95 LEU A O 1
ATOM 761 N N . THR A 1 96 ? 16.881 5.715 7.090 1.00 86.69 96 THR A N 1
ATOM 762 C CA . THR A 1 96 ? 15.566 5.432 7.654 1.00 86.69 96 THR A CA 1
ATOM 763 C C . THR A 1 96 ? 15.720 4.613 8.934 1.00 86.69 96 THR A C 1
ATOM 765 O O . THR A 1 96 ? 16.758 3.982 9.155 1.00 86.69 96 THR A O 1
ATOM 768 N N . PRO A 1 97 ? 14.660 4.529 9.745 1.00 85.94 97 PRO A N 1
ATOM 769 C CA . PRO A 1 97 ? 14.552 3.624 10.892 1.00 85.94 97 PRO A CA 1
ATOM 770 C C . PRO A 1 97 ? 14.901 2.158 10.636 1.00 85.94 97 PRO A C 1
ATOM 772 O O . PRO A 1 97 ? 15.167 1.430 11.592 1.00 85.94 97 PRO A O 1
ATOM 775 N N . LEU A 1 98 ? 14.838 1.725 9.375 1.00 88.19 98 LEU A N 1
ATOM 776 C CA . LEU A 1 98 ? 15.021 0.340 8.954 1.00 88.19 98 LEU A CA 1
ATOM 777 C C . LEU A 1 98 ? 16.371 0.105 8.258 1.00 88.19 98 LEU A C 1
ATOM 779 O O . LEU A 1 98 ? 16.790 -1.042 8.129 1.00 88.19 98 LEU A O 1
ATOM 783 N N . GLY A 1 99 ? 17.052 1.169 7.820 1.00 90.38 99 GLY A N 1
ATOM 784 C CA . GLY A 1 99 ? 18.310 1.095 7.078 1.00 90.38 99 GLY A CA 1
ATOM 785 C C . GLY A 1 99 ? 18.464 2.192 6.025 1.00 90.38 99 GLY A C 1
ATOM 786 O O . GLY A 1 99 ? 17.842 3.253 6.125 1.00 90.38 99 GLY A O 1
ATOM 787 N N . ARG A 1 100 ? 19.310 1.952 5.021 1.00 93.06 100 ARG A N 1
ATOM 788 C CA . ARG A 1 100 ? 19.594 2.905 3.934 1.00 93.06 100 ARG A CA 1
ATOM 789 C C . ARG A 1 100 ? 18.522 2.794 2.862 1.00 93.06 100 ARG A C 1
ATOM 791 O O . ARG A 1 100 ? 18.226 1.691 2.407 1.00 93.06 100 ARG A O 1
ATOM 798 N N . ALA A 1 101 ? 17.958 3.918 2.440 1.00 93.44 101 ALA A N 1
ATOM 799 C CA . ALA A 1 101 ? 16.950 3.942 1.394 1.00 93.44 101 ALA A CA 1
ATOM 800 C C . ALA A 1 101 ? 17.237 4.988 0.319 1.00 93.44 101 ALA A C 1
ATOM 802 O O . ALA A 1 101 ? 17.739 6.074 0.599 1.00 93.44 101 ALA A O 1
ATOM 803 N N . THR A 1 102 ? 16.833 4.689 -0.910 1.00 93.62 102 THR A N 1
ATOM 804 C CA . THR A 1 102 ? 16.785 5.659 -2.009 1.00 93.62 102 THR A CA 1
ATOM 805 C C . THR A 1 102 ? 15.388 5.656 -2.597 1.00 93.62 102 THR A C 1
ATOM 807 O O . THR A 1 102 ? 14.862 4.595 -2.941 1.00 93.62 102 THR A O 1
ATOM 810 N N . TYR A 1 103 ? 14.790 6.840 -2.725 1.00 91.31 103 TYR A N 1
ATOM 811 C CA . TYR A 1 103 ? 13.497 6.984 -3.373 1.00 91.31 103 TYR A CA 1
ATOM 812 C C . TYR A 1 103 ? 13.681 7.082 -4.881 1.00 91.31 103 TYR A C 1
ATOM 814 O O . TYR A 1 103 ? 14.620 7.697 -5.390 1.00 91.31 103 TYR A O 1
ATOM 822 N N . LEU A 1 104 ? 12.742 6.486 -5.596 1.00 89.12 104 LEU A N 1
ATOM 823 C CA . LEU A 1 104 ? 12.677 6.504 -7.042 1.00 89.12 104 LEU A CA 1
ATOM 824 C C . LEU A 1 104 ? 11.252 6.791 -7.494 1.00 89.12 104 LEU A C 1
ATOM 826 O O . LEU A 1 104 ? 10.287 6.488 -6.792 1.00 89.12 104 LEU A O 1
ATOM 830 N N . ARG A 1 105 ? 11.112 7.358 -8.688 1.00 85.38 105 ARG A N 1
ATOM 831 C CA . ARG A 1 105 ? 9.804 7.529 -9.320 1.00 85.38 105 ARG A CA 1
ATOM 832 C C . ARG A 1 105 ? 9.622 6.603 -10.487 1.00 85.38 105 ARG A C 1
ATOM 834 O O . ARG A 1 105 ? 10.375 6.679 -11.452 1.00 85.38 105 ARG A O 1
ATOM 841 N N . LEU A 1 106 ? 8.583 5.787 -10.395 1.00 82.56 106 LEU A N 1
ATOM 842 C CA . LEU A 1 106 ? 8.127 4.977 -11.502 1.00 82.56 106 LEU A CA 1
ATOM 843 C C . LEU A 1 106 ? 7.447 5.837 -12.569 1.00 82.56 106 LEU A C 1
ATOM 845 O O . LEU A 1 106 ? 6.926 6.922 -12.275 1.00 82.56 106 LEU A O 1
ATOM 849 N N . PRO A 1 107 ? 7.391 5.332 -13.808 1.00 77.62 107 PRO A N 1
ATOM 850 C CA . PRO A 1 107 ? 6.516 5.86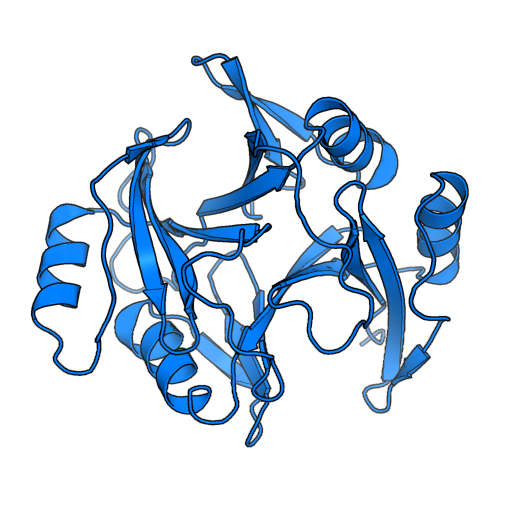9 -14.836 1.00 77.62 107 PRO A CA 1
ATOM 851 C C . PRO A 1 107 ? 5.079 6.002 -14.313 1.00 77.62 107 PRO A C 1
ATOM 853 O O . PRO A 1 107 ? 4.555 5.101 -13.665 1.00 77.62 107 PRO A O 1
ATOM 856 N N . GLY A 1 108 ? 4.466 7.168 -14.524 1.00 76.44 108 GLY A N 1
ATOM 857 C CA . GLY A 1 108 ? 3.191 7.537 -13.892 1.00 76.44 108 GLY A CA 1
ATOM 858 C C . GLY A 1 108 ? 3.312 8.370 -12.610 1.00 76.44 108 GLY A C 1
ATOM 859 O O . GLY A 1 108 ? 2.299 8.876 -12.131 1.00 76.44 108 GLY A O 1
ATOM 860 N N . GLY A 1 109 ? 4.530 8.582 -12.097 1.00 79.56 109 GLY A N 1
ATOM 861 C CA . GLY A 1 109 ? 4.822 9.518 -11.001 1.00 79.56 109 GLY A CA 1
ATOM 862 C C . GLY A 1 109 ? 4.793 8.905 -9.597 1.00 79.56 109 GLY A C 1
ATOM 863 O O . GLY A 1 109 ? 5.201 9.560 -8.636 1.00 79.56 109 GLY A O 1
ATOM 864 N N . ALA A 1 110 ? 4.375 7.641 -9.478 1.00 84.50 110 ALA A N 1
ATOM 865 C CA . ALA A 1 110 ? 4.384 6.877 -8.236 1.00 84.50 110 ALA A CA 1
ATOM 866 C C . ALA A 1 110 ? 5.803 6.776 -7.651 1.00 84.50 110 ALA A C 1
ATOM 868 O O . ALA A 1 110 ? 6.733 6.297 -8.300 1.00 84.50 110 ALA A O 1
ATOM 869 N N . THR A 1 111 ? 5.963 7.208 -6.406 1.00 87.94 111 THR A N 1
ATOM 870 C CA . THR A 1 111 ? 7.216 7.126 -5.654 1.00 87.94 111 THR A CA 1
ATOM 871 C C . THR A 1 111 ? 7.322 5.770 -4.962 1.00 87.94 111 THR A C 1
ATOM 873 O O . THR A 1 111 ? 6.376 5.298 -4.340 1.00 87.94 111 THR A O 1
ATOM 876 N N . TRP A 1 112 ? 8.485 5.151 -5.065 1.00 91.94 112 TRP A N 1
ATOM 877 C CA . TRP A 1 112 ? 8.859 3.916 -4.386 1.00 91.94 112 TRP A CA 1
ATOM 878 C C . TRP A 1 112 ? 10.196 4.135 -3.691 1.00 91.94 112 TRP A C 1
ATOM 880 O O . TRP A 1 112 ? 10.890 5.110 -3.983 1.00 91.94 112 TRP A O 1
ATOM 890 N N . ALA A 1 113 ? 10.576 3.235 -2.795 1.00 93.44 113 ALA A N 1
ATOM 891 C CA . ALA A 1 113 ? 11.918 3.212 -2.237 1.00 93.44 113 ALA A CA 1
ATOM 892 C C . ALA A 1 113 ? 12.564 1.839 -2.422 1.00 93.44 113 ALA A C 1
ATOM 894 O O . ALA A 1 113 ? 11.898 0.808 -2.334 1.00 93.44 113 ALA A O 1
ATOM 895 N N . LEU A 1 114 ? 13.874 1.838 -2.636 1.00 94.12 114 LEU A N 1
ATOM 896 C CA . LEU A 1 114 ? 14.724 0.676 -2.400 1.00 94.12 114 LEU A CA 1
ATOM 897 C C . LEU A 1 114 ? 15.300 0.802 -0.995 1.00 94.12 114 LEU A C 1
ATOM 899 O O . LEU A 1 114 ? 15.798 1.872 -0.658 1.00 94.12 114 LEU A O 1
ATOM 903 N N . LEU A 1 115 ? 15.227 -0.260 -0.197 1.00 94.31 115 LEU A N 1
ATOM 904 C CA . LEU A 1 115 ? 15.647 -0.286 1.203 1.00 94.31 115 LEU A CA 1
ATOM 905 C C . LEU A 1 115 ? 16.646 -1.420 1.445 1.00 94.31 115 LEU A C 1
ATOM 907 O O . LEU A 1 115 ? 16.305 -2.593 1.303 1.00 94.31 115 LEU A O 1
ATOM 911 N N . GLU A 1 116 ? 17.852 -1.066 1.867 1.00 92.81 116 GLU A N 1
ATOM 912 C CA . GLU A 1 116 ? 18.851 -1.988 2.407 1.00 92.81 116 GLU A CA 1
ATOM 913 C C . GLU A 1 116 ? 18.765 -1.969 3.937 1.00 92.81 116 GLU A C 1
ATOM 915 O O . GLU A 1 116 ? 19.044 -0.951 4.576 1.00 92.81 116 GLU A O 1
ATOM 920 N N . GLU A 1 117 ? 18.319 -3.083 4.522 1.00 88.94 117 GLU A N 1
ATOM 921 C CA . GLU A 1 117 ? 18.087 -3.203 5.965 1.00 88.94 117 GLU A CA 1
ATOM 922 C C . GLU A 1 117 ? 19.350 -3.590 6.739 1.00 88.94 117 GLU A C 1
ATOM 924 O O . GLU A 1 117 ? 20.167 -4.370 6.256 1.00 88.94 117 GLU A O 1
ATOM 929 N N . VAL A 1 118 ? 19.476 -3.096 7.974 1.00 77.12 118 VAL A N 1
ATOM 930 C CA . VAL A 1 118 ? 20.691 -3.270 8.797 1.00 77.12 118 VAL A CA 1
ATOM 931 C C . VAL A 1 118 ? 20.876 -4.708 9.317 1.00 77.12 118 VAL A C 1
ATOM 933 O O . VAL A 1 118 ? 22.009 -5.159 9.449 1.00 77.12 118 VAL A O 1
ATOM 936 N N . ASP A 1 119 ? 19.787 -5.452 9.553 1.00 69.38 119 ASP A N 1
ATOM 937 C CA . ASP A 1 119 ? 19.812 -6.706 10.336 1.00 69.38 119 ASP A CA 1
ATOM 938 C C . ASP A 1 119 ? 19.257 -7.943 9.603 1.00 69.38 119 ASP A C 1
ATOM 940 O O . ASP A 1 119 ? 18.949 -8.964 10.227 1.00 69.38 119 ASP A O 1
ATOM 944 N N . HIS A 1 120 ? 19.101 -7.892 8.279 1.00 63.69 120 HIS A N 1
ATOM 945 C CA . HIS A 1 120 ? 18.602 -9.043 7.525 1.00 63.69 120 HIS A CA 1
ATOM 946 C C . HIS A 1 120 ? 19.702 -9.773 6.762 1.00 63.69 120 HIS A C 1
ATOM 948 O O . HIS A 1 120 ? 20.359 -9.229 5.875 1.00 63.69 120 HIS A O 1
ATOM 954 N N . ALA A 1 121 ? 19.872 -11.049 7.123 1.00 57.28 121 ALA A N 1
ATOM 955 C CA . ALA A 1 121 ? 20.725 -11.981 6.408 1.00 57.28 121 ALA A CA 1
ATOM 956 C C . ALA A 1 121 ? 20.303 -12.064 4.933 1.00 57.28 121 ALA A C 1
ATOM 958 O O . ALA A 1 121 ? 19.128 -11.924 4.593 1.00 57.28 121 ALA A O 1
ATOM 959 N N . HIS A 1 122 ? 21.289 -12.267 4.062 1.00 53.69 122 HIS A N 1
ATOM 960 C CA . HIS A 1 122 ? 21.067 -12.444 2.633 1.00 53.69 122 HIS A CA 1
ATOM 961 C C . HIS A 1 122 ? 20.168 -13.658 2.389 1.00 53.69 122 HIS A C 1
ATOM 963 O O . HIS A 1 122 ? 20.591 -14.785 2.640 1.00 53.69 122 HIS A O 1
ATOM 969 N N . ASP A 1 123 ? 18.968 -13.430 1.860 1.00 51.59 123 ASP A N 1
ATOM 970 C CA . ASP A 1 123 ? 18.184 -14.498 1.254 1.00 51.59 123 ASP A CA 1
ATOM 971 C C . ASP A 1 123 ? 18.576 -14.651 -0.217 1.00 51.59 123 ASP A C 1
ATOM 973 O O . ASP A 1 123 ? 18.931 -13.702 -0.915 1.00 51.59 123 ASP A O 1
ATOM 977 N N . SER A 1 124 ? 18.602 -15.901 -0.659 1.00 50.16 124 SER A N 1
ATOM 978 C CA . SER A 1 124 ? 19.177 -16.330 -1.930 1.00 50.16 124 SER A CA 1
ATOM 979 C C . SER A 1 124 ? 18.504 -15.715 -3.161 1.00 50.16 124 SER A C 1
ATOM 981 O O . SER A 1 124 ? 17.290 -15.523 -3.211 1.00 50.16 124 SER A O 1
ATOM 983 N N . THR A 1 125 ? 19.301 -15.531 -4.213 1.00 54.47 125 THR A N 1
ATOM 984 C CA . THR A 1 125 ? 18.865 -15.172 -5.568 1.00 54.47 125 THR A CA 1
ATOM 985 C C . THR A 1 125 ? 17.764 -16.115 -6.079 1.00 54.47 125 THR A C 1
ATOM 987 O O . THR A 1 125 ? 18.019 -17.307 -6.243 1.00 54.47 125 THR A O 1
ATOM 990 N N . GLY A 1 126 ? 16.566 -15.586 -6.359 1.00 58.12 126 GLY A N 1
ATOM 991 C CA . GLY A 1 126 ? 15.458 -16.317 -6.999 1.00 58.12 126 GLY A CA 1
ATOM 992 C C . GLY A 1 126 ? 14.111 -16.272 -6.266 1.00 58.12 126 GLY A C 1
ATOM 993 O O . GLY A 1 126 ? 13.107 -16.684 -6.842 1.00 58.12 126 GLY A O 1
ATOM 994 N N . ALA A 1 127 ? 14.060 -15.770 -5.030 1.00 72.19 127 ALA A N 1
ATOM 995 C CA . ALA A 1 127 ? 12.797 -15.529 -4.333 1.00 72.19 127 ALA A CA 1
ATOM 996 C C . ALA A 1 127 ? 12.063 -14.293 -4.907 1.00 72.19 127 ALA A C 1
ATOM 998 O O . ALA A 1 127 ? 12.728 -13.367 -5.381 1.00 72.19 127 ALA A O 1
ATOM 999 N N . PRO A 1 128 ? 10.715 -14.243 -4.853 1.00 78.50 128 PRO A N 1
ATOM 1000 C CA . PRO A 1 128 ? 9.960 -13.029 -5.163 1.00 78.50 128 PRO A CA 1
ATOM 1001 C C . PRO A 1 128 ? 10.445 -11.839 -4.319 1.00 78.50 128 PRO A C 1
ATOM 1003 O O . PRO A 1 128 ? 10.914 -12.043 -3.192 1.00 78.50 128 PRO A O 1
ATOM 1006 N N . PRO A 1 129 ? 10.298 -10.591 -4.801 1.00 88.88 129 PRO A N 1
ATOM 1007 C CA . PRO A 1 129 ? 10.692 -9.421 -4.032 1.00 88.88 129 PRO A CA 1
ATOM 1008 C C . PRO A 1 129 ? 9.936 -9.366 -2.715 1.00 88.88 129 PRO A C 1
ATOM 1010 O O . PRO A 1 129 ? 8.795 -9.811 -2.610 1.00 88.88 129 PRO A O 1
ATOM 1013 N N . THR A 1 130 ? 10.559 -8.768 -1.709 1.00 91.69 130 THR A N 1
ATOM 1014 C CA . THR A 1 130 ? 9.913 -8.496 -0.425 1.00 91.69 130 THR A CA 1
ATOM 1015 C C . THR A 1 130 ? 9.671 -7.000 -0.304 1.00 91.69 130 THR A C 1
ATOM 1017 O O . THR A 1 130 ? 10.605 -6.207 -0.424 1.00 91.69 130 THR A O 1
ATOM 1020 N N . VAL A 1 131 ? 8.430 -6.601 -0.022 1.00 94.06 131 VAL A N 1
ATOM 1021 C CA . VAL A 1 131 ? 8.118 -5.222 0.371 1.00 94.06 131 VAL A CA 1
ATOM 1022 C C . VAL A 1 131 ? 8.365 -5.116 1.871 1.00 94.06 131 VAL A C 1
ATOM 1024 O O . VAL A 1 131 ? 7.551 -5.541 2.688 1.00 94.06 131 VAL A O 1
ATOM 1027 N N . ALA A 1 132 ? 9.537 -4.616 2.246 1.00 92.38 132 ALA A N 1
ATOM 1028 C CA . ALA A 1 132 ? 9.995 -4.577 3.632 1.00 92.38 132 ALA A CA 1
ATOM 1029 C C . ALA A 1 132 ? 9.153 -3.646 4.512 1.00 92.38 132 ALA A C 1
ATOM 1031 O O . ALA A 1 132 ? 8.975 -3.915 5.710 1.00 92.38 132 ALA A O 1
ATOM 1032 N N . ALA A 1 133 ? 8.669 -2.549 3.930 1.00 94.31 133 ALA A N 1
ATOM 1033 C CA . ALA A 1 133 ? 7.836 -1.582 4.618 1.00 94.31 133 ALA A CA 1
ATOM 1034 C C . ALA A 1 133 ? 6.967 -0.763 3.657 1.00 94.31 133 ALA A C 1
ATOM 1036 O O . ALA A 1 133 ? 7.234 -0.697 2.458 1.00 94.31 133 ALA A O 1
ATOM 1037 N N . LEU A 1 134 ? 5.950 -0.114 4.216 1.00 94.75 134 LEU A N 1
ATOM 1038 C CA . LEU A 1 134 ? 5.236 1.007 3.621 1.00 94.75 134 LEU A CA 1
ATOM 1039 C C . LEU A 1 134 ? 5.484 2.235 4.504 1.00 94.75 134 LEU A C 1
ATOM 1041 O O . LEU A 1 134 ? 5.151 2.220 5.689 1.00 94.75 134 LEU A O 1
ATOM 1045 N N . GLU A 1 135 ? 6.068 3.290 3.949 1.00 93.44 135 GLU A N 1
ATOM 1046 C CA . GLU A 1 135 ? 6.136 4.590 4.615 1.00 93.44 135 GLU A CA 1
ATOM 1047 C C . GLU A 1 135 ? 4.781 5.290 4.473 1.00 93.44 135 GLU A C 1
ATOM 1049 O O . GLU A 1 135 ? 4.286 5.483 3.362 1.00 93.44 135 GLU A O 1
ATOM 1054 N N . LEU A 1 136 ? 4.186 5.653 5.606 1.00 91.94 136 LEU A N 1
ATOM 1055 C CA . LEU A 1 136 ? 2.910 6.344 5.719 1.00 91.94 136 LEU A CA 1
ATOM 1056 C C . LEU A 1 136 ? 3.157 7.786 6.155 1.00 91.94 136 LEU A C 1
ATOM 1058 O O . LEU A 1 136 ? 3.406 8.073 7.330 1.00 91.94 136 LEU A O 1
ATOM 1062 N N . ARG A 1 137 ? 3.078 8.700 5.192 1.00 88.81 137 ARG A N 1
ATOM 1063 C CA . ARG A 1 137 ? 3.223 10.139 5.408 1.00 88.81 137 ARG A CA 1
ATOM 1064 C C . ARG A 1 137 ? 1.915 10.715 5.911 1.00 88.81 137 ARG A C 1
ATOM 1066 O O . ARG A 1 137 ? 0.942 10.805 5.163 1.00 88.81 137 ARG A O 1
ATOM 1073 N N . CYS A 1 138 ? 1.906 11.134 7.167 1.00 86.25 138 CYS A N 1
ATOM 1074 C CA . CYS A 1 138 ? 0.698 11.559 7.857 1.00 86.25 138 CYS A CA 1
ATOM 1075 C C . CYS A 1 138 ? 0.855 12.948 8.486 1.00 86.25 138 CYS A C 1
ATOM 1077 O O . CYS A 1 138 ? 1.890 13.290 9.058 1.00 86.25 138 CYS A O 1
ATOM 1079 N N . ALA A 1 139 ? -0.208 13.751 8.396 1.00 84.56 139 ALA A N 1
ATOM 1080 C CA . ALA A 1 139 ? -0.267 15.070 9.035 1.00 84.56 139 ALA A CA 1
ATOM 1081 C C . ALA A 1 139 ? -0.374 14.973 10.569 1.00 84.56 139 ALA A C 1
ATOM 1083 O O . ALA A 1 139 ? 0.133 15.821 11.302 1.00 84.56 139 ALA A O 1
ATOM 1084 N N . HIS A 1 140 ? -1.016 13.909 11.063 1.00 86.81 140 HIS A N 1
ATOM 1085 C CA . HIS A 1 140 ? -1.251 13.677 12.488 1.00 86.81 140 HIS A CA 1
ATOM 1086 C C . HIS A 1 140 ? -0.797 12.269 12.910 1.00 86.81 140 HIS A C 1
ATOM 1088 O O . HIS A 1 140 ? -1.643 11.395 13.133 1.00 86.81 140 HIS A O 1
ATOM 1094 N N . PRO A 1 141 ? 0.520 12.025 13.064 1.00 88.81 141 PRO A N 1
ATOM 1095 C CA . PRO A 1 141 ? 1.056 10.690 13.339 1.00 88.81 141 PRO A CA 1
ATOM 1096 C C . PRO A 1 141 ? 0.451 10.004 14.565 1.00 88.81 141 PRO A C 1
ATOM 1098 O O . PRO A 1 141 ? 0.180 8.811 14.522 1.00 88.81 141 PRO A O 1
ATOM 1101 N N . ALA A 1 142 ? 0.164 10.746 15.639 1.00 89.62 142 ALA A N 1
ATOM 1102 C CA . ALA A 1 142 ? -0.447 10.178 16.842 1.00 89.62 142 ALA A CA 1
ATOM 1103 C C . ALA A 1 142 ? -1.880 9.661 16.601 1.00 89.62 142 ALA A C 1
ATOM 1105 O O . ALA A 1 142 ? -2.242 8.591 17.084 1.00 89.62 142 ALA A O 1
ATOM 1106 N N . GLN A 1 143 ? -2.687 10.395 15.826 1.00 90.88 143 GLN A N 1
ATOM 1107 C CA . GLN A 1 143 ? -4.044 9.965 15.468 1.00 90.88 143 GLN A CA 1
ATOM 1108 C C . GLN A 1 143 ? -4.002 8.765 14.519 1.00 90.88 143 GLN A C 1
ATOM 1110 O O . GLN A 1 143 ? -4.788 7.832 14.664 1.00 90.88 143 GLN A O 1
ATOM 1115 N N . TYR A 1 144 ? -3.063 8.779 13.569 1.00 92.25 144 TYR A N 1
ATOM 1116 C CA . TYR A 1 144 ? -2.868 7.678 12.633 1.00 92.25 144 TYR A CA 1
ATOM 1117 C C . TYR A 1 144 ? -2.381 6.408 13.345 1.00 92.25 144 TYR A C 1
ATOM 1119 O O . TYR A 1 144 ? -2.877 5.318 13.074 1.00 92.25 144 TYR A O 1
ATOM 1127 N N . LEU A 1 145 ? -1.475 6.547 14.317 1.00 94.06 145 LEU A N 1
ATOM 1128 C CA . LEU A 1 145 ? -1.014 5.447 15.158 1.00 94.06 145 LEU A CA 1
ATOM 1129 C C . LEU A 1 145 ? -2.168 4.818 15.942 1.00 94.06 145 LEU A C 1
ATOM 1131 O O . LEU A 1 145 ? -2.359 3.612 15.845 1.00 94.06 145 LEU A O 1
ATOM 1135 N N . SER A 1 146 ? -2.954 5.630 16.658 1.00 94.38 146 SER A N 1
ATOM 1136 C CA . SER A 1 146 ? -4.129 5.159 17.409 1.00 94.38 146 SER A CA 1
ATOM 1137 C C . SER A 1 146 ? -5.115 4.427 16.494 1.00 94.38 146 SER A C 1
ATOM 1139 O O . SER A 1 146 ? -5.571 3.334 16.818 1.00 94.38 146 SER A O 1
ATOM 1141 N N . PHE A 1 147 ? -5.364 4.952 15.292 1.00 94.94 147 PHE A N 1
ATOM 1142 C CA . PHE A 1 147 ? -6.179 4.270 14.290 1.00 94.94 147 PHE A CA 1
ATOM 1143 C C . PHE A 1 147 ? -5.621 2.888 13.906 1.00 94.94 147 PHE A C 1
ATOM 1145 O O . PHE A 1 147 ? -6.353 1.896 13.956 1.00 94.94 147 PHE A O 1
ATOM 1152 N N . LEU A 1 148 ? -4.330 2.799 13.571 1.00 95.06 148 LEU A N 1
ATOM 1153 C CA . LEU A 1 148 ? -3.688 1.532 13.211 1.00 95.06 148 LEU A CA 1
ATOM 1154 C C . LEU A 1 148 ? -3.745 0.517 14.361 1.00 95.06 148 LEU A C 1
ATOM 1156 O O . LEU A 1 148 ? -4.066 -0.647 14.133 1.00 95.06 148 LEU A O 1
ATOM 1160 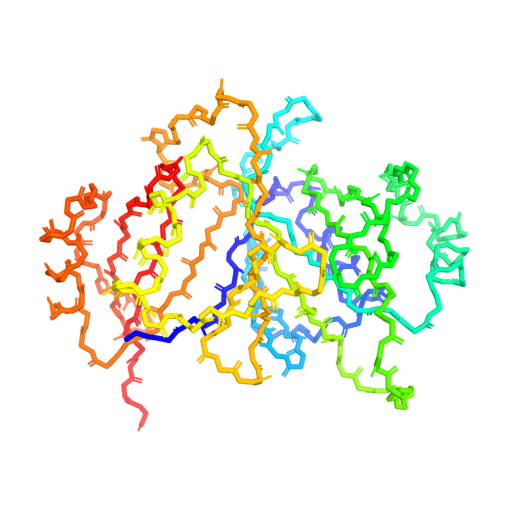N N . THR A 1 149 ? -3.463 0.937 15.593 1.00 95.06 149 THR A N 1
ATOM 1161 C CA . THR A 1 149 ? -3.341 0.017 16.733 1.00 95.06 149 THR A CA 1
ATOM 1162 C C . THR A 1 149 ? -4.685 -0.354 17.346 1.00 95.06 149 THR A C 1
ATOM 1164 O O . THR A 1 149 ? -4.923 -1.517 17.646 1.00 95.06 149 THR A O 1
ATOM 1167 N N . GLU A 1 150 ? -5.584 0.612 17.531 1.00 94.50 150 GLU A N 1
ATOM 1168 C CA . GLU A 1 150 ? -6.847 0.399 18.249 1.00 94.50 150 GLU A CA 1
ATOM 1169 C C . GLU A 1 150 ? -7.972 -0.081 17.328 1.00 94.50 150 GLU A C 1
ATOM 1171 O O . GLU A 1 150 ? -8.900 -0.745 17.787 1.00 94.50 150 GLU A O 1
ATOM 1176 N N . THR A 1 151 ? -7.913 0.255 16.033 1.00 94.12 151 THR A N 1
ATOM 1177 C CA . THR A 1 151 ? -8.982 -0.082 15.076 1.00 94.12 151 THR A CA 1
ATOM 1178 C C . THR A 1 151 ? -8.583 -1.197 14.115 1.00 94.12 151 THR A C 1
ATOM 1180 O O . THR A 1 151 ? -9.421 -2.029 13.764 1.00 94.12 151 THR A O 1
ATOM 1183 N N . LEU A 1 152 ? -7.319 -1.222 13.684 1.00 94.69 152 LEU A N 1
ATOM 1184 C CA . LEU A 1 152 ? -6.810 -2.184 12.701 1.00 94.69 152 LEU A CA 1
ATOM 1185 C C . LEU A 1 152 ? -5.899 -3.264 13.309 1.00 94.69 152 LEU A C 1
ATOM 1187 O O . LEU A 1 152 ? -5.367 -4.085 12.567 1.00 94.69 152 LEU A O 1
ATOM 1191 N N . ASP A 1 153 ? -5.762 -3.299 14.638 1.00 94.31 153 ASP A N 1
ATOM 1192 C CA . ASP A 1 153 ? -5.041 -4.341 15.385 1.00 94.31 153 ASP A CA 1
ATOM 1193 C C . ASP A 1 153 ? -3.552 -4.473 14.999 1.00 94.31 153 ASP A C 1
ATOM 1195 O O . ASP A 1 153 ? -2.970 -5.557 14.977 1.00 94.31 153 ASP A O 1
ATOM 1199 N N . PHE A 1 154 ? -2.907 -3.355 14.652 1.00 95.31 154 PHE A N 1
ATOM 1200 C CA . PHE A 1 154 ? -1.457 -3.324 14.467 1.00 95.31 154 PHE A CA 1
ATOM 1201 C C . PHE A 1 154 ? -0.730 -3.295 15.812 1.00 95.31 154 PHE A C 1
ATOM 1203 O O . PHE A 1 154 ? -1.132 -2.612 16.752 1.00 95.31 154 PHE A O 1
ATOM 1210 N N . GLN A 1 155 ? 0.417 -3.970 15.880 1.00 95.00 155 GLN A N 1
ATOM 1211 C CA . GLN A 1 155 ? 1.295 -3.929 17.044 1.00 95.00 155 GLN A CA 1
ATOM 1212 C C . GLN A 1 155 ? 2.380 -2.872 16.865 1.00 95.00 155 GLN A C 1
ATOM 1214 O O . GLN A 1 155 ? 3.033 -2.804 15.821 1.00 95.00 155 GLN A O 1
ATOM 1219 N N . VAL A 1 156 ? 2.620 -2.084 17.914 1.00 91.06 156 VAL A N 1
ATOM 1220 C CA . VAL A 1 156 ? 3.712 -1.107 17.930 1.00 91.06 156 VAL A CA 1
ATOM 1221 C C . VAL A 1 156 ? 5.057 -1.811 18.092 1.00 91.06 156 VAL A C 1
ATOM 1223 O O . VAL A 1 156 ? 5.263 -2.636 18.984 1.00 91.06 156 VAL A O 1
ATOM 1226 N N . ARG A 1 157 ? 5.998 -1.432 17.234 1.00 83.75 157 ARG A N 1
ATOM 1227 C CA . ARG A 1 157 ? 7.420 -1.756 17.290 1.00 83.75 157 ARG A CA 1
ATOM 1228 C C . ARG A 1 157 ? 8.177 -0.429 17.306 1.00 83.75 157 ARG A C 1
ATOM 1230 O O . ARG A 1 157 ? 8.406 0.187 16.273 1.00 83.75 157 ARG A O 1
ATOM 1237 N N . VAL A 1 158 ? 8.541 0.048 18.489 1.00 74.31 158 VAL A N 1
ATOM 1238 C CA . VAL A 1 158 ? 9.426 1.217 18.576 1.00 74.31 158 VAL A CA 1
ATOM 1239 C C . VAL A 1 158 ? 10.839 0.749 18.250 1.00 74.31 158 VAL A C 1
ATOM 1241 O O . VAL A 1 158 ? 11.314 -0.217 18.851 1.00 74.31 158 VAL A O 1
ATOM 1244 N N . ASN A 1 159 ? 11.495 1.392 17.286 1.00 70.38 159 ASN A N 1
ATOM 1245 C CA . ASN A 1 159 ? 12.895 1.092 16.999 1.00 70.38 159 ASN A CA 1
ATOM 1246 C C . ASN A 1 159 ? 13.834 1.865 17.948 1.00 70.38 159 ASN A C 1
ATOM 1248 O O . ASN A 1 159 ? 13.420 2.770 18.672 1.00 70.38 159 ASN A O 1
ATOM 1252 N N . SER A 1 160 ? 15.124 1.535 17.930 1.00 59.19 160 SER A N 1
ATOM 1253 C CA . SER A 1 160 ? 16.143 2.170 18.783 1.00 59.19 160 SER A CA 1
ATOM 1254 C C . SER A 1 160 ? 16.316 3.678 18.551 1.00 59.19 160 SER A C 1
ATOM 1256 O O . SER A 1 160 ? 16.795 4.374 19.441 1.00 59.19 160 SER A O 1
ATOM 1258 N N . ALA A 1 161 ? 15.904 4.190 17.390 1.00 70.25 161 ALA A N 1
ATOM 1259 C CA . ALA A 1 161 ? 15.955 5.608 17.041 1.00 70.25 161 ALA A CA 1
ATOM 1260 C C . ALA A 1 161 ? 14.679 6.384 17.435 1.00 70.25 161 ALA A C 1
ATOM 1262 O O . ALA A 1 161 ? 14.563 7.565 17.123 1.00 70.25 161 ALA A O 1
ATOM 1263 N N . GLY A 1 162 ? 13.720 5.746 18.118 1.00 70.88 162 GLY A N 1
ATOM 1264 C CA . GLY A 1 162 ? 12.489 6.392 18.586 1.00 70.88 162 GLY A CA 1
ATOM 1265 C C . GLY A 1 162 ? 11.426 6.598 17.504 1.00 70.88 162 GLY A C 1
ATOM 1266 O O . GLY A 1 162 ? 10.437 7.287 17.750 1.00 70.88 162 GLY A O 1
ATOM 1267 N N . HIS A 1 163 ? 11.595 5.992 16.328 1.00 81.88 163 HIS A N 1
ATOM 1268 C CA . HIS A 1 163 ? 10.581 6.014 15.282 1.00 81.88 163 HIS A CA 1
ATOM 1269 C C . HIS A 1 163 ? 9.490 4.981 15.551 1.00 81.88 163 HIS A C 1
ATOM 1271 O O . HIS A 1 163 ? 9.723 3.904 16.116 1.00 81.88 163 HIS A O 1
ATOM 1277 N N . VAL A 1 164 ? 8.281 5.321 15.108 1.00 87.44 164 VAL A N 1
ATOM 1278 C CA . VAL A 1 164 ? 7.105 4.469 15.239 1.00 87.44 164 VAL A CA 1
ATOM 1279 C C . VAL A 1 164 ? 7.006 3.580 14.010 1.00 87.44 164 VAL A C 1
ATOM 1281 O O . VAL A 1 164 ? 6.607 4.014 12.930 1.00 87.44 164 VAL A O 1
ATOM 1284 N N . VAL A 1 165 ? 7.350 2.313 14.203 1.00 90.81 165 VAL A N 1
ATOM 1285 C CA . VAL A 1 165 ? 7.071 1.254 13.243 1.00 90.81 165 VAL A CA 1
ATOM 1286 C C . VAL A 1 165 ? 5.909 0.441 13.794 1.00 90.81 165 VAL A C 1
ATOM 1288 O O . VAL A 1 165 ? 5.858 0.143 14.986 1.00 90.81 165 VAL A O 1
ATOM 1291 N N . VAL A 1 166 ? 4.950 0.078 12.956 1.00 93.81 166 VAL A N 1
ATOM 1292 C CA . VAL A 1 166 ? 3.889 -0.849 13.353 1.00 93.81 166 VAL A CA 1
ATOM 1293 C C . VAL A 1 166 ? 3.821 -2.026 12.398 1.00 93.81 166 VAL A C 1
ATOM 1295 O O . VAL A 1 166 ? 4.213 -1.931 11.239 1.00 93.81 166 VAL A O 1
ATOM 1298 N N . GLN A 1 167 ? 3.348 -3.165 12.884 1.00 93.44 167 GLN A N 1
ATOM 1299 C CA . GLN A 1 167 ? 3.222 -4.367 12.070 1.00 93.44 167 GLN A CA 1
ATOM 1300 C C . GLN A 1 167 ? 2.028 -5.183 12.546 1.00 93.44 167 GLN A C 1
ATOM 1302 O O . GLN A 1 167 ? 1.825 -5.335 13.749 1.00 93.44 167 GLN A O 1
ATOM 1307 N N . GLN A 1 168 ? 1.246 -5.707 11.606 1.00 92.06 168 GLN A N 1
ATOM 1308 C CA . GLN A 1 168 ? 0.092 -6.535 11.948 1.00 92.06 168 GLN A CA 1
ATOM 1309 C C . GLN A 1 168 ? 0.480 -8.006 12.133 1.00 92.06 168 GLN A C 1
ATOM 1311 O O . GLN A 1 168 ? 0.066 -8.642 13.095 1.00 92.06 168 GLN A O 1
ATOM 1316 N N . HIS A 1 169 ? 1.325 -8.537 11.245 1.00 90.56 169 HIS A N 1
ATOM 1317 C CA . HIS A 1 169 ? 1.814 -9.912 11.311 1.00 90.56 169 HIS A CA 1
ATOM 1318 C C . HIS A 1 169 ? 3.270 -9.993 10.807 1.00 90.56 169 HIS A C 1
ATOM 1320 O O . HIS A 1 169 ? 3.636 -9.193 9.941 1.00 90.56 169 HIS A O 1
ATOM 1326 N N . PRO A 1 170 ? 4.118 -10.912 11.323 1.00 87.44 170 PRO A N 1
ATOM 1327 C CA . PRO A 1 170 ? 5.535 -10.999 10.944 1.00 87.44 170 PRO A CA 1
ATOM 1328 C C . PRO A 1 170 ? 5.802 -11.205 9.448 1.00 87.44 170 PRO A C 1
ATOM 1330 O O . PRO A 1 170 ? 6.844 -10.785 8.953 1.00 87.44 170 PRO A O 1
ATOM 1333 N N . ASP A 1 171 ? 4.864 -11.830 8.735 1.00 88.38 171 ASP A N 1
ATOM 1334 C CA . ASP A 1 171 ? 4.934 -12.085 7.292 1.00 88.38 171 ASP A CA 1
ATOM 1335 C C . ASP A 1 171 ? 4.361 -10.943 6.441 1.00 88.38 171 ASP A C 1
ATOM 1337 O O . ASP A 1 171 ? 4.246 -11.101 5.233 1.00 88.38 171 ASP A O 1
ATOM 1341 N N . ARG A 1 172 ? 3.978 -9.808 7.042 1.00 90.44 172 ARG A N 1
ATOM 1342 C CA . ARG A 1 172 ? 3.461 -8.629 6.336 1.00 90.44 172 ARG A CA 1
ATOM 1343 C C . ARG A 1 172 ? 4.448 -7.468 6.392 1.00 90.44 172 ARG A C 1
ATOM 1345 O O . ARG A 1 172 ? 5.242 -7.391 7.337 1.00 90.44 172 ARG A O 1
ATOM 1352 N N . PRO A 1 173 ? 4.398 -6.543 5.413 1.00 92.00 173 PRO A N 1
ATOM 1353 C CA . PRO A 1 173 ? 5.191 -5.324 5.457 1.00 92.00 173 PRO A CA 1
ATOM 1354 C C . PRO A 1 173 ? 4.973 -4.568 6.768 1.00 92.00 173 PRO A C 1
ATOM 1356 O O . PRO A 1 173 ? 3.860 -4.505 7.296 1.00 92.00 173 PRO A O 1
ATOM 1359 N N . ARG A 1 174 ? 6.043 -3.963 7.282 1.00 93.62 174 ARG A N 1
ATOM 1360 C CA . ARG A 1 174 ? 5.938 -2.994 8.379 1.00 93.62 174 ARG A CA 1
ATOM 1361 C C . ARG A 1 174 ? 5.358 -1.685 7.852 1.00 93.62 174 ARG A C 1
ATOM 1363 O O . ARG A 1 174 ? 5.556 -1.347 6.691 1.00 93.62 174 ARG A O 1
ATOM 1370 N N . LEU A 1 175 ? 4.697 -0.919 8.705 1.00 94.06 175 LEU A N 1
ATOM 1371 C CA . LEU A 1 175 ? 4.276 0.443 8.400 1.00 94.06 175 LEU A CA 1
ATOM 1372 C C . LEU A 1 175 ? 5.165 1.405 9.180 1.00 94.06 175 LEU A C 1
ATOM 1374 O O . LEU A 1 175 ? 5.234 1.328 10.408 1.00 94.06 175 LEU A O 1
ATOM 1378 N N . LEU A 1 176 ? 5.859 2.283 8.467 1.00 92.56 176 LEU A N 1
ATOM 1379 C CA . LEU A 1 176 ? 6.685 3.335 9.042 1.00 92.56 176 LEU A CA 1
ATOM 1380 C C . LEU A 1 176 ? 5.885 4.637 9.018 1.00 92.56 176 LEU A C 1
ATOM 1382 O O . LEU A 1 176 ? 5.558 5.122 7.941 1.00 92.56 176 LEU A O 1
ATOM 1386 N N . LEU A 1 177 ? 5.549 5.193 10.181 1.00 91.44 177 LEU A N 1
ATOM 1387 C CA . LEU A 1 177 ? 4.802 6.450 10.239 1.00 91.44 177 LEU A CA 1
ATOM 1388 C C . LEU A 1 177 ? 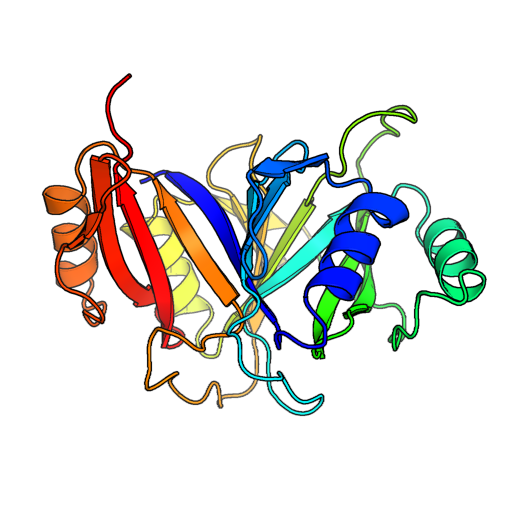5.778 7.623 10.190 1.00 91.44 177 LEU A C 1
ATOM 1390 O O . LEU A 1 177 ? 6.579 7.798 11.107 1.00 91.44 177 LEU A O 1
ATOM 1394 N N . GLU A 1 178 ? 5.657 8.453 9.158 1.00 88.56 178 GLU A N 1
ATOM 1395 C CA . GLU A 1 178 ? 6.460 9.661 8.981 1.00 88.56 178 GLU A CA 1
ATOM 1396 C C . GLU A 1 178 ? 5.573 10.904 9.033 1.00 88.56 178 GLU A C 1
ATOM 1398 O O . GLU A 1 178 ? 4.510 10.973 8.407 1.00 88.56 178 GLU A O 1
ATOM 1403 N N . ALA A 1 179 ? 6.012 11.912 9.785 1.00 85.50 179 ALA A N 1
ATOM 1404 C CA . ALA A 1 179 ? 5.313 13.186 9.844 1.00 85.50 179 ALA A CA 1
ATOM 1405 C C . ALA A 1 179 ? 5.525 13.960 8.536 1.00 85.50 179 ALA A C 1
ATOM 1407 O O . ALA A 1 179 ? 6.659 14.178 8.109 1.00 85.50 179 ALA A O 1
ATOM 1408 N N . ALA A 1 180 ? 4.441 14.427 7.921 1.00 79.94 180 ALA A N 1
ATOM 1409 C CA . ALA A 1 180 ? 4.494 15.285 6.740 1.00 79.94 180 ALA A CA 1
ATOM 1410 C C . ALA A 1 180 ? 3.783 16.622 7.010 1.00 79.94 180 ALA A C 1
ATOM 1412 O O . ALA A 1 180 ? 2.754 16.632 7.690 1.00 79.94 180 ALA A O 1
ATOM 1413 N N . PRO A 1 181 ? 4.300 17.757 6.495 1.00 63.25 181 PRO A N 1
ATOM 1414 C CA . PRO A 1 181 ? 3.639 19.047 6.658 1.00 63.25 181 PRO A CA 1
ATOM 1415 C C . PRO A 1 181 ? 2.226 19.009 6.059 1.00 63.25 181 PRO A C 1
ATOM 1417 O O . PRO A 1 181 ? 2.012 18.485 4.965 1.00 63.25 181 PRO A O 1
ATOM 1420 N N . GLU A 1 182 ? 1.258 19.549 6.804 1.00 58.47 182 GLU A N 1
ATOM 1421 C CA . GLU A 1 182 ? -0.169 19.554 6.469 1.00 58.47 182 GLU A CA 1
ATOM 1422 C C . GLU A 1 182 ? -0.429 20.106 5.062 1.00 58.47 182 GLU A C 1
ATOM 1424 O O . GLU A 1 182 ? -0.375 21.315 4.834 1.00 58.47 182 GLU A O 1
ATOM 1429 N N . ARG A 1 183 ? -0.737 19.201 4.126 1.00 50.12 183 ARG A N 1
ATOM 1430 C CA . ARG A 1 183 ? -1.638 19.385 2.974 1.00 50.12 183 ARG A CA 1
ATOM 1431 C C . ARG A 1 183 ? -1.700 18.092 2.168 1.00 50.12 183 ARG A C 1
ATOM 1433 O O . ARG A 1 183 ? -1.301 18.030 1.007 1.00 50.12 183 ARG A O 1
ATOM 1440 N N . LEU A 1 184 ? -2.278 17.056 2.760 1.00 52.62 184 LEU A N 1
ATOM 1441 C CA . LEU A 1 184 ? -2.900 16.034 1.932 1.00 52.62 184 LEU A CA 1
ATOM 1442 C C . LEU A 1 184 ? -4.287 16.561 1.597 1.00 52.62 184 LEU A C 1
ATOM 1444 O O . LEU A 1 184 ? -5.163 16.693 2.448 1.00 52.62 184 LEU A O 1
ATOM 1448 N N . THR A 1 185 ? -4.419 17.040 0.360 1.00 46.28 185 THR A N 1
ATOM 1449 C CA . THR A 1 185 ? -5.709 17.496 -0.156 1.00 46.28 185 THR A CA 1
ATOM 1450 C C . THR A 1 185 ? -6.646 16.296 -0.072 1.00 46.28 185 THR A C 1
ATOM 1452 O O . THR A 1 185 ? -6.308 15.278 -0.676 1.00 46.28 185 THR A O 1
ATOM 1455 N N . PRO A 1 186 ? -7.784 16.382 0.642 1.00 46.22 186 PRO A N 1
ATOM 1456 C CA . PRO A 1 186 ? -8.715 15.268 0.739 1.00 46.22 186 PRO A CA 1
ATOM 1457 C C . PRO A 1 186 ? -9.041 14.787 -0.669 1.00 46.22 186 PRO A C 1
ATOM 1459 O O . PRO A 1 186 ? -9.467 15.592 -1.511 1.00 46.22 186 PRO A O 1
ATOM 1462 N N . VAL A 1 187 ? -8.807 13.506 -0.950 1.00 52.25 187 VAL A N 1
ATOM 1463 C CA . VAL A 1 187 ? -9.134 12.945 -2.258 1.00 52.25 187 VAL A CA 1
ATOM 1464 C C . VAL A 1 187 ? -10.657 12.921 -2.352 1.00 52.25 187 VAL A C 1
ATOM 1466 O O . VAL A 1 187 ? -11.316 12.005 -1.872 1.00 52.25 187 VAL A O 1
ATOM 1469 N N . LYS A 1 188 ? -11.242 13.978 -2.933 1.00 43.44 188 LYS A N 1
ATOM 1470 C CA . LYS A 1 188 ? -12.702 14.153 -3.030 1.00 43.44 188 LYS A CA 1
ATOM 1471 C C . LYS A 1 188 ? -13.397 13.005 -3.769 1.00 43.44 188 LYS A C 1
ATOM 1473 O O . LYS A 1 188 ? -14.604 12.863 -3.618 1.00 43.44 188 LYS A O 1
ATOM 1478 N N . TYR A 1 189 ? -12.667 12.197 -4.543 1.00 47.50 189 TYR A N 1
ATOM 1479 C CA . TYR A 1 189 ? -13.244 11.131 -5.352 1.00 47.50 189 TYR A CA 1
ATOM 1480 C C . TYR A 1 189 ? -12.351 9.886 -5.398 1.00 47.50 189 TYR A C 1
ATOM 1482 O O . TYR A 1 189 ? -11.363 9.795 -6.117 1.00 47.50 189 TYR A O 1
ATOM 1490 N N . ARG A 1 190 ? -12.785 8.923 -4.596 1.00 48.59 190 ARG A N 1
ATOM 1491 C CA . ARG A 1 190 ? -12.651 7.466 -4.642 1.00 48.59 190 ARG A CA 1
ATOM 1492 C C . ARG A 1 190 ? -11.923 6.736 -5.789 1.00 48.59 190 ARG A C 1
ATOM 1494 O O . ARG A 1 190 ? -11.325 5.709 -5.515 1.00 48.59 190 ARG A O 1
ATOM 1501 N N . THR A 1 191 ? -12.011 7.164 -7.042 1.00 48.59 191 THR A N 1
ATOM 1502 C CA . THR A 1 191 ? -11.481 6.400 -8.193 1.00 48.59 191 THR A CA 1
ATOM 1503 C C . THR A 1 191 ? -10.110 6.880 -8.652 1.00 48.59 191 THR A C 1
ATOM 1505 O O . THR A 1 191 ? -9.582 6.393 -9.638 1.00 48.59 191 THR A O 1
ATOM 1508 N N . GLN A 1 192 ? -9.547 7.881 -7.973 1.00 57.25 192 GLN A N 1
ATOM 1509 C CA . GLN A 1 192 ? -8.327 8.548 -8.414 1.00 57.25 192 GLN A CA 1
ATOM 1510 C C . GLN A 1 192 ? -7.323 8.770 -7.279 1.00 57.25 192 GLN A C 1
ATOM 1512 O O . GLN A 1 192 ? -6.376 9.534 -7.433 1.00 57.25 192 GLN A O 1
ATOM 1517 N N . ALA A 1 193 ? -7.493 8.143 -6.113 1.00 70.50 193 ALA A N 1
ATOM 1518 C CA . ALA A 1 193 ? -6.406 8.169 -5.140 1.00 70.50 193 ALA A CA 1
ATOM 1519 C C . ALA A 1 193 ? -5.229 7.384 -5.726 1.00 70.50 193 ALA A C 1
ATOM 1521 O O . ALA A 1 193 ? -5.430 6.250 -6.152 1.00 70.50 193 ALA A O 1
ATOM 1522 N N . PRO A 1 194 ? -4.012 7.939 -5.757 1.00 74.12 194 PRO A N 1
ATOM 1523 C CA . PRO A 1 194 ? -2.888 7.237 -6.361 1.00 74.12 194 PRO A CA 1
ATOM 1524 C C . PRO A 1 194 ? -2.533 5.942 -5.632 1.00 74.12 194 PRO A C 1
ATOM 1526 O O . PRO A 1 194 ? -1.979 5.034 -6.240 1.00 74.12 194 PRO A O 1
ATOM 1529 N N . PHE A 1 195 ? -2.892 5.854 -4.350 1.00 83.12 195 PHE A N 1
ATOM 1530 C CA . PHE A 1 195 ? -2.687 4.686 -3.511 1.00 83.12 195 PHE A CA 1
ATOM 1531 C C . PHE A 1 195 ? -3.892 4.467 -2.600 1.00 83.12 195 PHE A C 1
ATOM 1533 O O . PHE A 1 195 ? -4.557 5.429 -2.207 1.00 83.12 195 PHE A O 1
ATOM 1540 N N . TYR A 1 196 ? -4.144 3.211 -2.244 1.00 87.00 196 TYR A N 1
ATOM 1541 C CA . TYR A 1 196 ? -5.060 2.849 -1.165 1.00 87.00 196 TYR A CA 1
ATOM 1542 C C . TYR A 1 196 ? -4.607 1.561 -0.477 1.00 87.00 196 TYR A C 1
ATOM 1544 O O . TYR A 1 196 ? -4.005 0.683 -1.099 1.00 87.00 196 TYR A O 1
ATOM 1552 N N . LEU A 1 197 ? -4.903 1.441 0.816 1.00 92.69 197 LEU A N 1
ATOM 1553 C CA . LEU A 1 197 ? -4.635 0.225 1.586 1.00 92.69 197 LEU A CA 1
ATOM 1554 C C . LEU A 1 197 ? -5.885 -0.653 1.599 1.00 92.69 197 LEU A C 1
ATOM 1556 O O . LEU A 1 197 ? -6.984 -0.154 1.848 1.00 92.69 197 LEU A O 1
ATOM 1560 N N . SER A 1 198 ? -5.724 -1.954 1.364 1.00 94.44 198 SER A N 1
ATOM 1561 C CA . SER A 1 198 ? -6.823 -2.913 1.435 1.00 94.44 198 SER A CA 1
ATOM 1562 C C . SER A 1 198 ? -6.661 -3.883 2.597 1.00 94.44 198 SER A C 1
ATOM 1564 O O . SER A 1 198 ? -5.579 -4.421 2.856 1.00 94.44 198 SER A O 1
ATOM 1566 N N . PHE A 1 199 ? -7.766 -4.111 3.298 1.00 95.88 199 PHE A N 1
ATOM 1567 C CA . PHE A 1 199 ? -7.864 -4.976 4.458 1.00 95.88 199 PHE A CA 1
ATOM 1568 C C . PHE A 1 199 ? -8.919 -6.051 4.214 1.00 95.88 199 PHE A C 1
ATOM 1570 O O . PHE A 1 199 ? -10.109 -5.768 4.082 1.00 95.88 199 PHE A O 1
ATOM 1577 N N . SER A 1 200 ? -8.488 -7.304 4.208 1.00 95.19 200 SER A N 1
ATOM 1578 C CA . SER A 1 200 ? -9.380 -8.453 4.135 1.00 95.19 200 SER A CA 1
ATOM 1579 C C . SER A 1 200 ? -10.108 -8.694 5.463 1.00 95.19 200 SER A C 1
ATOM 1581 O O . SER A 1 200 ? -9.577 -8.464 6.556 1.00 95.19 200 SER A O 1
ATOM 1583 N N . THR A 1 201 ? -11.340 -9.181 5.390 1.00 96.06 201 THR A N 1
ATOM 1584 C CA . THR A 1 201 ? -12.133 -9.590 6.549 1.00 96.06 201 THR A CA 1
ATOM 1585 C C . THR A 1 201 ? -13.065 -10.748 6.211 1.00 96.06 201 THR A C 1
ATOM 1587 O O . THR A 1 201 ? -13.420 -10.974 5.057 1.00 96.06 201 THR A O 1
ATOM 1590 N N . THR A 1 202 ? -13.466 -11.490 7.240 1.00 96.31 202 THR A N 1
ATOM 1591 C CA . THR A 1 202 ? -14.512 -12.511 7.158 1.00 96.31 202 THR A CA 1
ATOM 1592 C C . THR A 1 202 ? -15.920 -11.929 7.327 1.00 96.31 202 THR A C 1
ATOM 1594 O O . THR A 1 202 ? -16.886 -12.617 7.009 1.00 96.31 202 THR A O 1
ATOM 1597 N N . ASP A 1 203 ? -16.050 -10.687 7.812 1.00 96.69 203 ASP A N 1
ATOM 1598 C CA . ASP A 1 203 ? -17.332 -10.012 8.054 1.00 96.69 203 ASP A CA 1
ATOM 1599 C C . ASP A 1 203 ? -17.206 -8.503 7.778 1.00 96.69 203 ASP A C 1
ATOM 1601 O O . ASP A 1 203 ? -16.864 -7.698 8.654 1.00 96.69 203 ASP A O 1
ATOM 1605 N N . VAL A 1 204 ? -17.490 -8.115 6.529 1.00 97.12 204 VAL A N 1
ATOM 1606 C CA . VAL A 1 204 ? -17.411 -6.712 6.082 1.00 97.12 204 VAL A CA 1
ATOM 1607 C C . VAL A 1 204 ? -18.401 -5.803 6.817 1.00 97.12 204 VAL A C 1
ATOM 1609 O O . VAL A 1 204 ? -18.107 -4.631 7.061 1.00 97.12 204 VAL A O 1
ATOM 1612 N N . ASP A 1 205 ? -19.556 -6.324 7.234 1.00 96.06 205 ASP A N 1
ATOM 1613 C CA . ASP A 1 205 ? -20.607 -5.539 7.889 1.00 96.06 205 ASP A CA 1
ATOM 1614 C C . ASP A 1 205 ? -20.253 -5.234 9.347 1.00 96.06 205 ASP A C 1
ATOM 1616 O O . ASP A 1 205 ? -20.510 -4.140 9.861 1.00 96.06 205 ASP A O 1
ATOM 1620 N N . ARG A 1 206 ? -19.657 -6.190 10.060 1.00 96.75 206 ARG A N 1
ATOM 1621 C CA . ARG A 1 206 ? -19.098 -5.949 11.393 1.00 96.75 206 ARG A CA 1
ATOM 1622 C C . ARG A 1 206 ? -17.949 -4.949 11.329 1.00 96.75 206 ARG A C 1
ATOM 1624 O O . ARG A 1 206 ? -17.992 -3.959 12.061 1.00 96.75 206 ARG A O 1
ATOM 1631 N N . ASP A 1 207 ? -16.956 -5.187 10.480 1.00 97.06 207 ASP A N 1
ATOM 1632 C CA . ASP A 1 207 ? -15.713 -4.411 10.501 1.00 97.06 207 ASP A CA 1
ATOM 1633 C C . ASP A 1 207 ? -15.905 -2.984 9.954 1.00 97.06 207 ASP A C 1
ATOM 1635 O O . ASP A 1 207 ? -15.380 -2.026 10.526 1.00 97.06 207 ASP A O 1
ATOM 1639 N N . SER A 1 208 ? -16.769 -2.788 8.951 1.00 95.75 208 SER A N 1
ATOM 1640 C CA . SER A 1 208 ? -17.160 -1.438 8.512 1.00 95.75 208 SER A CA 1
ATOM 1641 C C . SER A 1 208 ? -17.875 -0.647 9.613 1.00 95.75 208 SER A C 1
ATOM 1643 O O . SER A 1 208 ? -17.606 0.541 9.787 1.00 95.75 208 SER A O 1
ATOM 1645 N N . ARG A 1 209 ? -18.731 -1.285 10.427 1.00 96.25 209 ARG A N 1
ATOM 1646 C CA . ARG A 1 209 ? -19.366 -0.625 11.584 1.00 96.25 209 ARG A CA 1
ATOM 1647 C C . ARG A 1 209 ? -18.357 -0.220 12.653 1.00 96.25 209 ARG A C 1
ATOM 1649 O O . ARG A 1 209 ? -18.560 0.816 13.284 1.00 96.25 209 ARG A O 1
ATOM 1656 N N . VAL A 1 210 ? -17.296 -1.000 12.866 1.00 95.81 210 VAL A N 1
ATOM 1657 C CA . VAL A 1 210 ? -16.200 -0.623 13.775 1.00 95.81 210 VAL A CA 1
ATOM 1658 C C . VAL A 1 210 ? -15.525 0.657 13.275 1.00 95.81 210 VAL A C 1
ATOM 1660 O O . VAL A 1 210 ? -15.414 1.619 14.033 1.00 95.81 210 VAL A O 1
ATOM 1663 N N . LEU A 1 211 ? -15.182 0.721 11.985 1.00 95.62 211 LEU A N 1
ATOM 1664 C CA . LEU A 1 211 ? -14.550 1.900 11.377 1.00 95.62 211 LEU A CA 1
ATOM 1665 C C . LEU A 1 211 ? -15.458 3.138 11.413 1.00 95.62 211 LEU A C 1
ATOM 1667 O O . LEU A 1 211 ? -15.012 4.228 11.771 1.00 95.62 211 LEU A O 1
ATOM 1671 N N . LEU A 1 212 ? -16.750 2.975 11.123 1.00 95.12 212 LEU A N 1
ATOM 1672 C CA . LEU A 1 212 ? -17.729 4.063 11.213 1.00 95.12 212 LEU A CA 1
ATOM 1673 C C . LEU A 1 212 ? -17.873 4.596 12.646 1.00 95.12 212 LEU A C 1
ATOM 1675 O O . LEU A 1 212 ? -17.952 5.807 12.846 1.00 95.12 212 LEU A O 1
ATOM 1679 N N . ARG A 1 213 ? -17.865 3.717 13.659 1.00 95.25 213 ARG A N 1
ATOM 1680 C CA . ARG A 1 213 ? -17.887 4.123 15.078 1.00 95.25 213 ARG A CA 1
ATOM 1681 C C . ARG A 1 213 ? -16.608 4.844 15.506 1.00 95.25 213 ARG A C 1
ATOM 1683 O O . ARG A 1 213 ? -16.687 5.722 16.355 1.00 95.25 213 ARG A O 1
ATOM 1690 N N . ALA A 1 214 ? -15.472 4.539 14.877 1.00 92.88 214 ALA A N 1
ATOM 1691 C CA . ALA A 1 214 ? -14.218 5.287 15.016 1.00 92.88 214 ALA A CA 1
ATOM 1692 C C . ALA A 1 214 ? -14.213 6.626 14.235 1.00 92.88 214 ALA A C 1
ATOM 1694 O O . ALA A 1 214 ? -13.168 7.260 14.046 1.00 92.88 214 ALA A O 1
ATOM 1695 N N . GLY A 1 215 ? -15.377 7.056 13.732 1.00 91.88 215 GLY A N 1
ATOM 1696 C CA . GLY A 1 215 ? -15.560 8.323 13.032 1.00 91.88 215 GLY A CA 1
ATOM 1697 C C . GLY A 1 215 ? -14.929 8.361 11.642 1.00 91.88 215 GLY A C 1
ATOM 1698 O O . GLY A 1 215 ? -14.681 9.453 11.136 1.00 91.88 215 GLY A O 1
ATOM 1699 N N . ARG A 1 216 ? -14.627 7.205 11.032 1.00 92.88 216 ARG A N 1
ATOM 1700 C CA . ARG A 1 216 ? -14.069 7.156 9.674 1.00 92.88 216 ARG A CA 1
ATOM 1701 C C . ARG A 1 216 ? -15.159 7.490 8.648 1.00 92.88 216 ARG A C 1
ATOM 1703 O O . ARG A 1 216 ? -16.185 6.805 8.627 1.00 92.88 216 ARG A O 1
ATOM 1710 N N . PRO A 1 217 ? -14.977 8.515 7.795 1.00 92.38 217 PRO A N 1
ATOM 1711 C CA . PRO A 1 217 ? -15.959 8.866 6.776 1.00 92.38 217 PRO A CA 1
ATOM 1712 C C . PRO A 1 217 ? -16.201 7.722 5.791 1.00 92.38 217 PRO A C 1
ATOM 1714 O O . PRO A 1 217 ? -15.261 7.173 5.215 1.00 92.38 217 PRO A O 1
ATOM 1717 N N . LEU A 1 218 ? -17.473 7.390 5.563 1.00 90.69 218 LEU A N 1
ATOM 1718 C CA . LEU A 1 218 ? -17.853 6.468 4.503 1.00 90.69 218 LEU A CA 1
ATOM 1719 C C . LEU A 1 218 ? -17.634 7.147 3.159 1.00 90.69 218 LEU A C 1
ATOM 1721 O O . LEU A 1 218 ? -18.201 8.207 2.897 1.00 90.69 218 LEU A O 1
ATOM 1725 N N . VAL A 1 219 ? -16.882 6.495 2.283 1.00 88.06 219 VAL A N 1
ATOM 1726 C CA . VAL A 1 219 ? -16.832 6.909 0.889 1.00 88.06 219 VAL A CA 1
ATOM 1727 C C . VAL A 1 219 ? -17.828 6.047 0.101 1.00 88.06 219 VAL A C 1
ATOM 1729 O O . VAL A 1 219 ? -18.537 6.591 -0.737 1.00 88.06 219 VAL A O 1
ATOM 1732 N N . SER A 1 220 ? -17.875 4.707 0.315 1.00 89.06 220 SER A N 1
ATOM 1733 C CA . SER A 1 220 ? -18.666 3.721 -0.482 1.00 89.06 220 SER A CA 1
ATOM 1734 C C . SER A 1 220 ? -19.553 2.983 0.443 1.00 89.06 220 SER A C 1
ATOM 1736 O O . SER A 1 220 ? -19.023 2.393 1.384 1.00 89.06 220 SER A O 1
ATOM 1738 N N . PRO A 1 221 ? -20.838 2.867 0.108 1.00 92.75 221 PRO A N 1
ATOM 1739 C CA . PRO A 1 221 ? -21.611 1.814 0.705 1.00 92.75 221 PRO A CA 1
ATOM 1740 C C . PRO A 1 221 ? -21.051 0.450 0.293 1.00 92.75 221 PRO A C 1
ATOM 1742 O O . PRO A 1 221 ? -20.300 0.298 -0.677 1.00 92.75 221 PRO A O 1
ATOM 1745 N N . ARG A 1 222 ? -21.489 -0.547 1.051 1.00 95.06 222 ARG A N 1
ATOM 1746 C CA . ARG A 1 222 ? -21.262 -1.955 0.775 1.00 95.06 222 ARG A CA 1
ATOM 1747 C C . ARG A 1 222 ? -21.600 -2.273 -0.681 1.00 95.06 222 ARG A C 1
ATOM 1749 O O . ARG A 1 222 ? -22.743 -2.086 -1.096 1.00 95.06 222 ARG A O 1
ATOM 1756 N N . THR A 1 223 ? -20.620 -2.768 -1.425 1.00 95.38 223 THR A N 1
ATOM 1757 C CA . THR A 1 223 ? -20.765 -3.125 -2.837 1.00 95.38 223 THR A CA 1
ATOM 1758 C C . THR A 1 223 ? -20.415 -4.593 -3.012 1.00 95.38 223 THR A C 1
ATOM 1760 O O . THR A 1 223 ? -19.353 -5.030 -2.588 1.00 95.38 223 THR A O 1
ATOM 1763 N N . THR A 1 224 ? -21.325 -5.369 -3.601 1.00 95.38 224 THR A N 1
ATOM 1764 C CA . THR A 1 224 ? -21.059 -6.760 -3.986 1.00 95.38 224 THR A CA 1
ATOM 1765 C C . THR A 1 224 ? -20.679 -6.787 -5.459 1.00 95.38 224 THR A C 1
ATOM 1767 O O . THR A 1 224 ? -21.372 -6.204 -6.293 1.00 95.38 224 THR A O 1
ATOM 1770 N N . HIS A 1 225 ? -19.573 -7.450 -5.764 1.00 91.31 225 HIS A N 1
ATOM 1771 C CA . HIS A 1 225 ? -18.952 -7.433 -7.082 1.00 91.31 225 HIS A CA 1
ATOM 1772 C C . HIS A 1 225 ? -19.268 -8.695 -7.881 1.00 91.31 225 HIS A C 1
ATOM 1774 O O . HIS A 1 225 ? -19.643 -9.726 -7.325 1.00 91.31 225 HIS A O 1
ATOM 1780 N N . ALA A 1 226 ? -19.061 -8.638 -9.199 1.00 89.25 226 ALA A N 1
ATOM 1781 C CA . ALA A 1 226 ? -19.285 -9.775 -10.096 1.00 89.25 226 ALA A CA 1
ATOM 1782 C C . ALA A 1 226 ? -18.392 -10.991 -9.775 1.00 89.25 226 ALA A C 1
ATOM 1784 O O . ALA A 1 226 ? -18.797 -12.125 -10.012 1.00 89.25 226 ALA A O 1
ATOM 1785 N N . TRP A 1 227 ? -17.212 -10.764 -9.187 1.00 86.88 227 TRP A N 1
ATOM 1786 C CA . TRP A 1 227 ? -16.306 -11.814 -8.703 1.00 86.88 227 TRP A CA 1
ATOM 1787 C C . TRP A 1 227 ? -16.755 -12.448 -7.369 1.00 86.88 227 TRP A C 1
ATOM 1789 O O . TRP A 1 227 ? -16.069 -13.308 -6.825 1.00 86.88 227 TRP A O 1
ATOM 1799 N N . GLY A 1 228 ? -17.915 -12.052 -6.836 1.00 92.94 228 GLY A N 1
ATOM 1800 C CA . GLY A 1 228 ? -18.598 -12.725 -5.730 1.00 92.94 228 GLY A CA 1
ATOM 1801 C C . GLY A 1 228 ? -18.272 -12.209 -4.330 1.00 92.94 228 GLY A C 1
ATOM 1802 O O . GLY A 1 228 ? -19.012 -12.518 -3.397 1.00 92.94 228 GLY A O 1
ATOM 1803 N N . GLY A 1 229 ? -17.223 -11.409 -4.144 1.00 94.56 229 GLY A N 1
ATOM 1804 C CA . GLY A 1 229 ? -16.980 -10.776 -2.850 1.00 94.56 229 GLY A CA 1
ATOM 1805 C C . GLY A 1 229 ? -17.590 -9.391 -2.731 1.00 94.56 229 GLY A C 1
ATOM 1806 O O . GLY A 1 229 ? -18.310 -8.898 -3.602 1.00 94.56 229 GLY A O 1
ATOM 1807 N N . THR A 1 230 ? -17.366 -8.796 -1.570 1.00 96.62 230 THR A N 1
ATOM 1808 C CA . THR A 1 230 ? -18.016 -7.560 -1.145 1.00 96.62 230 THR A CA 1
ATOM 1809 C C . THR A 1 230 ? -16.999 -6.641 -0.501 1.00 96.62 230 THR A C 1
ATOM 1811 O O . THR A 1 230 ? -16.170 -7.107 0.274 1.00 96.62 230 THR A O 1
ATOM 1814 N N . ASP A 1 231 ? -17.086 -5.342 -0.757 1.00 96.00 231 ASP A N 1
ATOM 1815 C CA . ASP A 1 231 ? -16.252 -4.357 -0.083 1.00 96.00 231 ASP A CA 1
ATOM 1816 C C . ASP A 1 231 ? -17.032 -3.140 0.425 1.00 96.00 231 ASP A C 1
ATOM 1818 O O . ASP A 1 231 ? -18.190 -2.890 0.085 1.00 96.00 231 ASP A O 1
ATOM 1822 N N . VAL A 1 232 ? -16.362 -2.387 1.287 1.00 95.19 232 VAL A N 1
ATOM 1823 C CA . VAL A 1 232 ? -16.680 -1.019 1.684 1.00 95.19 232 VAL A CA 1
ATOM 1824 C C . VAL A 1 232 ? -15.391 -0.218 1.549 1.00 95.19 232 VAL A C 1
ATOM 1826 O O . VAL A 1 232 ? -14.309 -0.727 1.826 1.00 95.19 232 VAL A O 1
ATOM 1829 N N . ILE A 1 233 ? -15.496 1.058 1.186 1.00 92.62 233 ILE A N 1
ATOM 1830 C CA . ILE A 1 233 ? -14.341 1.962 1.179 1.00 92.62 233 ILE A CA 1
ATOM 1831 C C . ILE A 1 233 ? -14.645 3.158 2.085 1.00 92.62 233 ILE A C 1
ATOM 1833 O O . ILE A 1 233 ? -15.674 3.829 1.923 1.00 92.62 233 ILE A O 1
ATOM 1837 N N . LEU A 1 234 ? -13.735 3.432 3.017 1.00 93.00 234 LEU A N 1
ATOM 1838 C CA . LEU A 1 234 ? -13.779 4.552 3.963 1.00 93.00 234 LEU A CA 1
ATOM 1839 C C . LEU A 1 234 ? -12.512 5.401 3.830 1.00 93.00 234 LEU A C 1
ATOM 1841 O O . LEU A 1 234 ? -11.625 5.064 3.053 1.00 93.00 234 LEU A O 1
ATOM 1845 N N . LEU A 1 235 ? -12.430 6.489 4.592 1.00 90.31 235 LEU A N 1
ATOM 1846 C CA . LEU A 1 235 ? -11.204 7.271 4.742 1.00 90.31 235 LEU A CA 1
ATOM 1847 C C . LEU A 1 235 ? -10.481 6.939 6.046 1.00 90.31 235 LEU A C 1
ATOM 1849 O O . LEU A 1 235 ? -11.113 6.795 7.096 1.00 90.31 235 LEU A O 1
ATOM 1853 N N . ASP A 1 236 ? -9.158 6.881 5.990 1.00 91.31 236 ASP A N 1
ATOM 1854 C CA . ASP A 1 236 ? -8.295 6.854 7.168 1.00 91.31 236 ASP A CA 1
ATOM 1855 C C . ASP A 1 236 ? -8.165 8.263 7.814 1.00 91.31 236 ASP A C 1
ATOM 1857 O O . ASP A 1 236 ? -8.807 9.223 7.371 1.00 91.31 236 ASP A O 1
ATOM 1861 N N . PRO A 1 237 ? -7.390 8.440 8.902 1.00 90.38 237 PRO A N 1
ATOM 1862 C CA . PRO A 1 237 ? -7.163 9.757 9.515 1.00 90.38 237 PRO A CA 1
ATOM 1863 C C . PRO A 1 237 ? -6.470 10.797 8.632 1.00 90.38 237 PRO A C 1
ATOM 1865 O O . PRO A 1 237 ? -6.516 11.983 8.947 1.00 90.38 237 PRO A O 1
ATOM 1868 N N . ASN A 1 238 ? -5.843 10.370 7.545 1.00 84.06 238 ASN A N 1
ATOM 1869 C CA . ASN A 1 238 ? -5.135 11.214 6.594 1.00 84.06 238 ASN A CA 1
ATOM 1870 C C . ASN A 1 238 ? -6.007 11.591 5.384 1.00 84.06 238 ASN A C 1
ATOM 1872 O O . ASN A 1 238 ? -5.585 12.362 4.525 1.00 84.06 238 ASN A O 1
ATOM 1876 N N . ASN A 1 239 ? -7.253 11.105 5.363 1.00 84.38 239 ASN A N 1
ATOM 1877 C CA . ASN A 1 239 ? -8.192 11.198 4.250 1.00 84.38 239 ASN A CA 1
ATOM 1878 C C . ASN A 1 239 ? -7.754 10.421 3.001 1.00 84.38 239 ASN A C 1
ATOM 1880 O O . ASN A 1 239 ? -8.207 10.741 1.897 1.00 84.38 239 ASN A O 1
ATOM 1884 N N . ASP A 1 240 ? -6.925 9.394 3.175 1.00 85.56 240 ASP A N 1
ATOM 1885 C CA . ASP A 1 240 ? -6.648 8.417 2.131 1.00 85.56 240 ASP A CA 1
ATOM 1886 C C . ASP A 1 240 ? -7.709 7.309 2.169 1.00 85.56 240 ASP A C 1
ATOM 1888 O O . ASP A 1 240 ? -8.185 6.924 3.246 1.00 85.56 240 ASP A O 1
ATOM 1892 N N . PRO A 1 241 ? -8.136 6.794 1.005 1.00 87.12 241 PRO A N 1
ATOM 1893 C CA . PRO A 1 241 ? -9.076 5.694 0.974 1.00 87.12 241 PRO A CA 1
ATOM 1894 C C . PRO A 1 241 ? -8.444 4.412 1.512 1.00 87.12 241 PRO A C 1
ATOM 1896 O O . PRO A 1 241 ? -7.321 4.040 1.169 1.00 87.12 241 PRO A O 1
ATOM 1899 N N . ILE A 1 242 ? -9.234 3.698 2.304 1.00 92.44 242 ILE A N 1
ATOM 1900 C CA . ILE A 1 242 ? -8.981 2.317 2.690 1.00 92.44 242 ILE A CA 1
ATOM 1901 C C . ILE A 1 242 ? -10.140 1.448 2.226 1.00 92.44 242 ILE A C 1
ATOM 1903 O O . ILE A 1 242 ? -11.306 1.843 2.318 1.00 92.44 242 ILE A O 1
ATOM 1907 N N . GLN A 1 243 ? -9.824 0.262 1.730 1.00 94.00 243 GLN A N 1
ATOM 1908 C CA . GLN A 1 243 ? -10.805 -0.738 1.335 1.00 94.00 243 GLN A CA 1
ATOM 1909 C C . GLN A 1 243 ? -10.882 -1.811 2.419 1.00 94.00 243 GLN A C 1
ATOM 1911 O O . GLN A 1 243 ? -9.862 -2.309 2.887 1.00 94.00 243 GLN A O 1
ATOM 1916 N N . VAL A 1 244 ? -12.096 -2.176 2.813 1.00 96.19 244 VAL A N 1
ATOM 1917 C CA . VAL A 1 244 ? -12.363 -3.365 3.622 1.00 96.19 244 VAL A CA 1
ATOM 1918 C C . VAL A 1 244 ? -13.090 -4.349 2.734 1.00 96.19 244 VAL A C 1
ATOM 1920 O O . VAL A 1 244 ? -14.195 -4.055 2.283 1.00 96.19 244 VAL A O 1
ATOM 1923 N N . VAL A 1 245 ? -12.472 -5.493 2.476 1.00 95.62 245 VAL A N 1
ATOM 1924 C CA . VAL A 1 245 ? -12.940 -6.468 1.493 1.00 95.62 245 VAL A CA 1
ATOM 1925 C C . VAL A 1 245 ? -13.180 -7.828 2.137 1.00 95.62 245 VAL A C 1
ATOM 1927 O O . VAL A 1 245 ? -12.392 -8.315 2.941 1.00 95.62 245 VAL A O 1
ATOM 1930 N N . GLN A 1 246 ? -14.282 -8.461 1.766 1.00 96.62 246 GLN A N 1
ATOM 1931 C CA . GLN A 1 246 ? -14.602 -9.843 2.074 1.00 96.62 246 GLN A CA 1
ATOM 1932 C C . GLN A 1 246 ? -14.631 -10.630 0.767 1.00 96.62 246 GLN A C 1
ATOM 1934 O O . GLN A 1 246 ? -15.498 -10.413 -0.083 1.00 96.62 246 GLN A O 1
ATOM 1939 N N . TYR A 1 247 ? -13.683 -11.551 0.612 1.00 92.94 247 TYR A N 1
ATOM 1940 C CA . TYR A 1 247 ? -13.626 -12.449 -0.537 1.00 92.94 247 TYR A CA 1
ATOM 1941 C C . TYR A 1 247 ? -14.687 -13.555 -0.447 1.00 92.94 247 TYR A C 1
ATOM 1943 O O . TYR A 1 247 ? -15.131 -13.884 0.660 1.00 92.94 247 TYR A O 1
ATOM 1951 N N . PRO A 1 248 ? -15.114 -14.135 -1.587 1.00 91.31 248 PRO A N 1
ATOM 1952 C CA . PRO A 1 248 ? -15.987 -15.301 -1.570 1.00 91.31 248 PRO A CA 1
ATOM 1953 C C . PRO A 1 248 ? -15.323 -16.446 -0.799 1.00 91.31 248 PRO A C 1
ATOM 1955 O O . PRO A 1 248 ? -14.113 -16.656 -0.883 1.00 91.31 248 PRO A O 1
ATOM 1958 N N . THR A 1 249 ? -16.127 -17.184 -0.036 1.00 83.94 249 THR A N 1
ATOM 1959 C CA . THR A 1 249 ? -15.673 -18.432 0.578 1.00 83.94 249 THR A CA 1
ATOM 1960 C C . THR A 1 249 ? -15.513 -19.470 -0.527 1.00 83.94 249 THR A C 1
ATOM 1962 O O . THR A 1 249 ? -16.472 -19.778 -1.232 1.00 83.94 249 THR A O 1
ATOM 1965 N N . THR A 1 250 ? -14.280 -19.931 -0.721 1.00 66.75 250 THR A N 1
ATOM 1966 C CA . THR A 1 250 ? -13.942 -21.054 -1.604 1.00 66.75 250 THR A CA 1
ATOM 1967 C C . THR A 1 250 ? -14.326 -22.378 -0.972 1.00 66.75 250 THR A C 1
ATOM 1969 O O . THR A 1 250 ? -14.042 -22.520 0.241 1.00 66.75 250 THR A O 1
#

Nearest PDB structures (foldseek):
  5umq-assembly1_A  TM=6.789E-01  e=1.924E-08  Streptomyces sp. CB03234
  3itw-assembly1_A-2  TM=7.309E-01  e=2.650E-07  Micromonospora sp. ML1
  3itw-assembly1_B-2  TM=6.822E-01  e=1.145E-06  Micromonospora sp. ML1
  5wew-assembly4_G  TM=7.652E-01  e=3.879E-06  Klebsiella pneumoniae 30684/NJST258_2
  2i7r-assembly1_B  TM=6.981E-01  e=4.123E-06  Streptococcus pneumoniae

Secondary structure (DSSP, 8-state):
-EEEEEEEE-BHHHHHHHHHIIIIIT-PEEEEE-SSEEEEE-SS-EEEEESBPPP--TTS--SEEEEEEES-HHHHHHHHHH-TT--PPEEEEEEETTEEEEEEE-TTS-EEEEEEESS---PPTTSPP-EEEEEEEES-HHHHHHIIIIIS-PEEEE-TTS-EEEESSTTS-EEEEEE--S------STT--SEEEEEE-S-HHHHHHHHHHTTPPEEEEEEE-TTS-EEEEEE-TTS-EEEEEEPPP-